Protein AF-A0A2N1UAX9-F1 (afdb_monomer)

Structure (mmCIF, N/CA/C/O backbone):
data_AF-A0A2N1UAX9-F1
#
_entry.id   AF-A0A2N1UAX9-F1
#
loop_
_atom_site.group_PDB
_atom_site.id
_atom_site.type_symbol
_atom_site.label_atom_id
_atom_site.label_alt_id
_atom_site.label_comp_id
_atom_site.label_asym_id
_atom_site.label_entity_id
_atom_site.label_seq_id
_atom_site.pdbx_PDB_ins_code
_atom_site.Cartn_x
_atom_site.Cartn_y
_atom_site.Cartn_z
_atom_site.occupancy
_atom_site.B_iso_or_equiv
_atom_site.auth_seq_id
_atom_site.auth_comp_id
_atom_site.auth_asym_id
_atom_site.auth_atom_id
_atom_site.pdbx_PDB_model_num
ATOM 1 N N . MET A 1 1 ? 0.690 0.247 8.886 1.00 31.17 1 MET A N 1
ATOM 2 C CA . MET A 1 1 ? 1.957 0.772 9.447 1.00 31.17 1 MET A CA 1
ATOM 3 C C . MET A 1 1 ? 3.207 0.353 8.658 1.00 31.17 1 MET A C 1
ATOM 5 O O . MET A 1 1 ? 4.201 1.052 8.751 1.00 31.17 1 MET A O 1
ATOM 9 N N . ALA A 1 2 ? 3.167 -0.689 7.810 1.00 29.36 2 ALA A N 1
ATOM 10 C CA . ALA A 1 2 ? 4.317 -1.107 6.986 1.00 29.36 2 ALA A CA 1
ATOM 11 C C . ALA A 1 2 ? 4.640 -0.201 5.768 1.00 29.36 2 ALA A C 1
ATOM 13 O O . ALA A 1 2 ? 5.708 -0.319 5.180 1.00 29.36 2 ALA A O 1
ATOM 14 N N . ILE A 1 3 ? 3.747 0.721 5.386 1.00 35.66 3 ILE A N 1
ATOM 15 C CA . ILE A 1 3 ? 3.874 1.510 4.142 1.00 35.66 3 ILE A CA 1
ATOM 16 C C . ILE A 1 3 ? 4.778 2.754 4.314 1.00 35.66 3 ILE A C 1
ATOM 18 O O . ILE A 1 3 ? 5.316 3.262 3.337 1.00 35.66 3 ILE A O 1
ATOM 22 N N . CYS A 1 4 ? 5.032 3.215 5.546 1.00 29.64 4 CYS A N 1
ATOM 23 C CA . CYS A 1 4 ? 5.753 4.477 5.788 1.00 29.64 4 CYS A CA 1
ATOM 24 C C . CYS A 1 4 ? 7.263 4.335 6.063 1.00 29.64 4 CYS A C 1
ATOM 26 O O . CYS A 1 4 ? 7.946 5.347 6.175 1.00 29.64 4 CYS A O 1
ATOM 28 N N . ILE A 1 5 ? 7.806 3.117 6.163 1.00 41.41 5 ILE A N 1
ATOM 29 C CA . ILE A 1 5 ? 9.242 2.895 6.458 1.00 41.41 5 ILE A CA 1
ATOM 30 C C . ILE A 1 5 ? 10.099 2.951 5.178 1.00 41.41 5 ILE A C 1
ATOM 32 O O . ILE A 1 5 ? 11.310 3.168 5.211 1.00 41.41 5 ILE A O 1
ATOM 36 N N . VAL A 1 6 ? 9.463 2.814 4.018 1.00 45.41 6 VAL A N 1
ATOM 37 C CA . VAL A 1 6 ? 10.143 2.580 2.743 1.00 45.41 6 VAL A CA 1
ATOM 38 C C . VAL A 1 6 ? 10.765 3.834 2.095 1.00 45.41 6 VAL A C 1
ATOM 40 O O . VAL A 1 6 ? 11.830 3.693 1.495 1.00 45.41 6 VAL A O 1
ATOM 43 N N . PRO A 1 7 ? 10.230 5.067 2.236 1.00 41.19 7 PRO A N 1
ATOM 44 C CA . PRO A 1 7 ? 10.877 6.250 1.657 1.00 41.19 7 PRO A CA 1
ATOM 45 C C . PRO A 1 7 ? 12.214 6.597 2.330 1.00 41.19 7 PRO A C 1
ATOM 47 O O . PRO A 1 7 ? 13.155 6.982 1.644 1.00 41.19 7 PRO A O 1
ATOM 50 N N . ILE A 1 8 ? 12.322 6.402 3.652 1.00 43.62 8 ILE A N 1
ATOM 51 C CA . ILE A 1 8 ? 13.563 6.624 4.420 1.00 43.62 8 ILE A CA 1
ATOM 52 C C . ILE A 1 8 ? 14.598 5.548 4.075 1.00 43.62 8 ILE A C 1
ATOM 54 O O . ILE A 1 8 ? 15.783 5.845 3.923 1.00 43.62 8 ILE A O 1
ATOM 58 N N . ALA A 1 9 ? 14.144 4.309 3.863 1.00 43.16 9 ALA A N 1
ATOM 59 C CA . ALA A 1 9 ? 14.979 3.271 3.284 1.00 43.16 9 ALA A CA 1
ATOM 60 C C . ALA A 1 9 ? 15.448 3.688 1.877 1.00 43.16 9 ALA A C 1
ATOM 62 O O . ALA A 1 9 ? 16.630 3.614 1.600 1.00 43.16 9 ALA A O 1
ATOM 63 N N . GLY A 1 10 ? 14.595 4.241 1.013 1.00 45.66 10 GLY A N 1
ATOM 64 C CA . GLY A 1 10 ? 14.985 4.704 -0.327 1.00 45.66 10 GLY A CA 1
ATOM 65 C C . GLY A 1 10 ? 16.179 5.672 -0.353 1.00 45.66 10 GLY A C 1
ATOM 66 O O . GLY A 1 10 ? 17.092 5.475 -1.150 1.00 45.66 10 GLY A O 1
ATOM 67 N N . THR A 1 11 ? 16.227 6.669 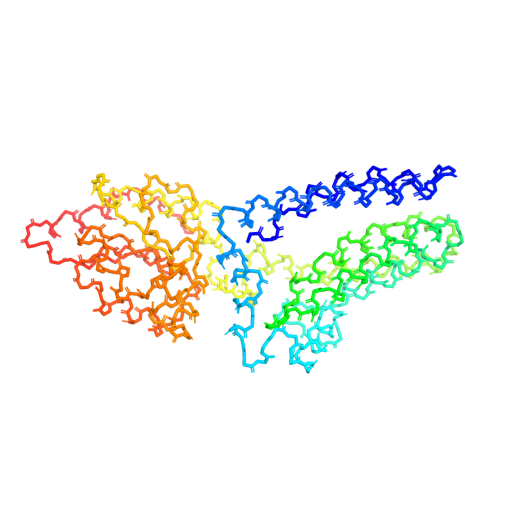0.539 1.00 48.62 11 THR A N 1
ATOM 68 C CA . THR A 1 11 ? 17.338 7.642 0.624 1.00 48.62 11 THR A CA 1
ATOM 69 C C . THR A 1 11 ? 18.577 7.098 1.337 1.00 48.62 11 THR A C 1
ATOM 71 O O . THR A 1 11 ? 19.693 7.376 0.901 1.00 48.62 11 THR A O 1
ATOM 74 N N . ILE A 1 12 ? 18.415 6.291 2.392 1.00 49.00 12 ILE A N 1
ATOM 75 C CA . ILE A 1 12 ? 19.543 5.650 3.098 1.00 49.00 12 ILE A CA 1
ATOM 76 C C . ILE A 1 12 ? 20.172 4.538 2.235 1.00 49.00 12 ILE A C 1
ATOM 78 O O . ILE A 1 12 ? 21.391 4.373 2.219 1.00 49.00 12 ILE A O 1
ATOM 82 N N . LEU A 1 13 ? 19.361 3.821 1.455 1.00 48.78 13 LEU A N 1
ATOM 83 C CA . LEU A 1 13 ? 19.787 2.766 0.531 1.00 48.78 13 LEU A CA 1
ATOM 84 C C . LEU A 1 13 ? 20.323 3.327 -0.797 1.00 48.78 13 LEU A C 1
ATOM 86 O O . LEU A 1 13 ? 21.004 2.603 -1.522 1.00 48.78 13 LEU A O 1
ATOM 90 N N . TRP A 1 14 ? 20.094 4.609 -1.105 1.00 50.38 14 TRP A N 1
ATOM 91 C CA . TRP A 1 14 ? 20.665 5.256 -2.291 1.00 50.38 14 TRP A CA 1
ATOM 92 C C . TRP A 1 14 ? 22.193 5.374 -2.208 1.00 50.38 14 TRP A C 1
ATOM 94 O O . TRP A 1 14 ? 22.878 5.189 -3.210 1.00 50.38 14 TRP A O 1
ATOM 104 N N . SER A 1 15 ? 22.754 5.613 -1.017 1.00 50.75 15 SER A N 1
ATOM 105 C CA . SER A 1 15 ? 24.205 5.784 -0.827 1.00 50.75 15 SER A CA 1
ATOM 106 C C . SER A 1 15 ? 25.021 4.518 -1.176 1.00 50.75 15 SER A C 1
ATOM 108 O O . SER A 1 15 ? 25.941 4.621 -1.994 1.00 50.75 15 SER A O 1
ATOM 110 N N . PRO A 1 16 ? 24.656 3.304 -0.706 1.00 49.12 16 PRO A N 1
ATOM 111 C CA . PRO A 1 16 ? 25.279 2.063 -1.173 1.00 49.12 16 PRO A CA 1
ATOM 112 C C . PRO A 1 16 ? 25.090 1.815 -2.674 1.00 49.12 16 PRO A C 1
ATOM 114 O O . PRO A 1 16 ? 26.021 1.355 -3.328 1.00 49.12 16 PRO A O 1
ATOM 117 N N . ILE A 1 17 ? 23.918 2.148 -3.236 1.00 52.16 17 ILE A N 1
ATOM 118 C CA . ILE A 1 17 ? 23.591 1.936 -4.659 1.00 52.16 17 ILE A CA 1
ATOM 119 C C . ILE A 1 17 ? 24.427 2.847 -5.574 1.00 52.16 17 ILE A C 1
ATOM 121 O O . ILE A 1 17 ? 24.925 2.391 -6.603 1.00 52.16 17 ILE A O 1
ATOM 125 N N . VAL A 1 18 ? 24.667 4.100 -5.179 1.00 51.56 18 VAL A N 1
ATOM 126 C CA . VAL A 1 18 ? 25.565 5.031 -5.889 1.00 51.56 18 VAL A CA 1
ATOM 127 C C . VAL A 1 18 ? 27.029 4.566 -5.812 1.00 51.56 18 VAL A C 1
ATOM 129 O O . VAL A 1 18 ? 27.787 4.713 -6.777 1.00 51.56 18 VAL A O 1
ATOM 132 N N . ASN A 1 19 ? 27.419 3.909 -4.713 1.00 48.09 19 ASN A N 1
ATOM 133 C CA . ASN A 1 19 ? 28.768 3.373 -4.515 1.00 48.09 19 ASN A CA 1
ATOM 134 C C . ASN A 1 19 ? 29.038 2.024 -5.212 1.00 48.09 19 ASN A C 1
ATOM 136 O O . ASN A 1 19 ? 30.176 1.567 -5.226 1.00 48.09 19 ASN A O 1
ATOM 140 N N . ILE A 1 20 ? 28.049 1.406 -5.874 1.00 51.84 20 ILE A N 1
ATOM 141 C CA . ILE A 1 20 ? 28.264 0.217 -6.732 1.00 51.84 20 ILE A CA 1
ATOM 142 C C . ILE A 1 20 ? 29.183 0.547 -7.933 1.00 51.84 20 ILE A C 1
ATOM 144 O O . ILE A 1 20 ? 29.728 -0.358 -8.571 1.00 51.84 20 ILE A O 1
ATOM 148 N N . SER A 1 21 ? 29.384 1.838 -8.231 1.00 52.16 21 SER A N 1
ATOM 149 C CA . SER A 1 21 ? 30.338 2.342 -9.231 1.00 52.16 21 SER A CA 1
ATOM 150 C C . SER A 1 21 ? 31.802 2.351 -8.779 1.00 52.16 21 SER A C 1
ATOM 152 O O . SER A 1 21 ? 32.687 2.416 -9.631 1.00 52.16 21 SER A O 1
ATOM 154 N N . THR A 1 22 ? 32.085 2.211 -7.480 1.00 55.19 22 THR A N 1
ATOM 155 C CA . THR A 1 22 ? 33.451 2.113 -6.952 1.00 55.19 22 THR A CA 1
ATOM 156 C C . THR A 1 22 ? 33.801 0.648 -6.647 1.00 55.19 22 THR A C 1
ATOM 158 O O . THR A 1 22 ? 32.934 -0.188 -6.408 1.00 55.19 22 THR A O 1
ATOM 161 N N . GLN A 1 23 ? 35.087 0.303 -6.740 1.00 56.31 23 GLN A N 1
ATOM 162 C CA . GLN A 1 23 ? 35.691 -1.039 -6.879 1.00 56.31 23 GLN A CA 1
ATOM 163 C C . GLN A 1 23 ? 35.278 -2.185 -5.917 1.00 56.31 23 GLN A C 1
ATOM 165 O O . GLN A 1 23 ? 35.842 -3.270 -6.021 1.00 56.31 23 GLN A O 1
ATOM 170 N N . ASN A 1 24 ? 34.301 -2.040 -5.017 1.00 69.75 24 ASN A N 1
ATOM 171 C CA . ASN A 1 24 ? 33.932 -3.081 -4.051 1.00 69.75 24 ASN A CA 1
ATOM 172 C C . ASN A 1 24 ? 32.417 -3.325 -3.948 1.00 69.75 24 ASN A C 1
ATOM 174 O O . ASN A 1 24 ? 31.803 -3.112 -2.903 1.00 69.75 24 ASN A O 1
ATOM 178 N N . ARG A 1 25 ? 31.817 -3.903 -5.000 1.00 67.25 25 ARG A N 1
ATOM 179 C CA . ARG A 1 25 ? 30.406 -4.359 -5.003 1.00 67.25 25 ARG A CA 1
ATOM 180 C C . ARG A 1 25 ? 30.046 -5.228 -3.793 1.00 67.25 25 ARG A C 1
ATOM 182 O O . ARG A 1 25 ? 28.973 -5.074 -3.226 1.00 67.25 25 ARG A O 1
ATOM 189 N N . LYS A 1 26 ? 30.958 -6.113 -3.369 1.00 70.81 26 LYS A N 1
ATOM 190 C CA . LYS A 1 26 ? 30.767 -6.964 -2.180 1.00 70.81 26 LYS A CA 1
ATOM 191 C C . LYS A 1 26 ? 30.570 -6.136 -0.910 1.00 70.81 26 LYS A C 1
ATOM 193 O O . LYS A 1 26 ? 29.708 -6.464 -0.105 1.00 70.81 26 LYS A O 1
ATOM 198 N N . ARG A 1 27 ? 31.339 -5.054 -0.761 1.00 76.12 27 ARG A N 1
ATOM 199 C CA . ARG A 1 27 ? 31.240 -4.135 0.373 1.00 76.12 27 ARG A CA 1
ATOM 200 C C . ARG A 1 27 ? 29.931 -3.354 0.333 1.00 76.12 27 ARG A C 1
ATOM 202 O O . ARG A 1 27 ? 29.250 -3.329 1.342 1.00 76.12 27 ARG A O 1
ATOM 209 N N . ALA A 1 28 ? 29.540 -2.813 -0.822 1.00 66.81 28 ALA A N 1
ATOM 210 C CA . ALA A 1 28 ? 28.272 -2.092 -0.963 1.00 66.81 28 ALA A CA 1
ATOM 211 C C . ALA A 1 28 ? 27.051 -2.988 -0.673 1.00 66.81 28 ALA A C 1
ATOM 213 O O . ALA A 1 28 ? 26.141 -2.578 0.043 1.00 66.81 28 ALA A O 1
ATOM 214 N N . CYS A 1 29 ? 27.048 -4.236 -1.160 1.00 69.06 29 CYS A N 1
ATOM 215 C CA . CYS A 1 29 ? 26.004 -5.207 -0.820 1.00 69.06 29 CYS A CA 1
ATOM 216 C C . CYS A 1 29 ? 26.000 -5.542 0.676 1.00 69.06 29 CYS A C 1
ATOM 218 O O . CYS A 1 29 ? 24.934 -5.628 1.277 1.00 69.06 29 CYS A O 1
ATOM 220 N N . LEU A 1 30 ? 27.174 -5.726 1.285 1.00 75.44 30 LEU A N 1
ATOM 221 C CA . LEU A 1 30 ? 27.283 -6.004 2.714 1.00 75.44 30 LEU A CA 1
ATOM 222 C C . LEU A 1 30 ? 26.797 -4.815 3.555 1.00 75.44 30 LEU A C 1
ATOM 224 O O . LEU A 1 30 ? 26.014 -5.010 4.474 1.00 75.44 30 LEU A O 1
ATOM 228 N N . GLU A 1 31 ? 27.200 -3.592 3.213 1.00 75.25 31 GLU A N 1
ATOM 229 C CA . GLU A 1 31 ? 26.743 -2.358 3.859 1.00 75.25 31 GLU A CA 1
ATOM 230 C C . GLU A 1 31 ? 25.226 -2.197 3.724 1.00 75.25 31 GLU A C 1
ATOM 232 O O . GLU A 1 31 ? 24.555 -1.927 4.717 1.00 75.25 31 GLU A O 1
ATOM 237 N N . PHE A 1 32 ? 24.664 -2.450 2.537 1.00 72.81 32 PHE A N 1
ATOM 238 C CA . PHE A 1 32 ? 23.216 -2.474 2.333 1.00 72.81 32 PHE A CA 1
ATOM 239 C C . PHE A 1 32 ? 22.538 -3.500 3.245 1.00 72.81 32 PHE A C 1
ATOM 241 O O . PHE A 1 32 ? 21.592 -3.153 3.944 1.00 72.81 32 PHE A O 1
ATOM 248 N N . LEU A 1 33 ? 23.018 -4.747 3.269 1.00 78.06 33 LEU A N 1
ATOM 249 C CA . LEU A 1 33 ? 22.430 -5.810 4.088 1.00 78.06 33 LEU A CA 1
ATOM 250 C C . LEU A 1 33 ? 22.534 -5.503 5.584 1.00 78.06 33 LEU A C 1
ATOM 252 O O . LEU A 1 33 ? 21.589 -5.776 6.317 1.00 78.06 33 LEU A O 1
ATOM 256 N N . ILE A 1 34 ? 23.642 -4.907 6.029 1.00 80.06 34 ILE A N 1
ATOM 257 C CA . ILE A 1 34 ? 23.829 -4.484 7.419 1.00 80.06 34 ILE A CA 1
ATOM 258 C C . ILE A 1 34 ? 22.860 -3.356 7.756 1.00 80.06 34 ILE A C 1
ATOM 260 O O . ILE A 1 34 ? 22.129 -3.471 8.730 1.00 80.06 34 ILE A O 1
ATOM 264 N N . VAL A 1 35 ? 22.813 -2.285 6.962 1.00 78.62 35 VAL A N 1
ATOM 265 C CA . VAL A 1 35 ? 21.963 -1.121 7.254 1.00 78.62 35 VAL A CA 1
ATOM 266 C C . VAL A 1 35 ? 20.486 -1.488 7.163 1.00 78.62 35 VAL A C 1
ATOM 268 O O . VAL A 1 35 ? 19.718 -1.182 8.072 1.00 78.62 35 VAL A O 1
ATOM 271 N N . PHE A 1 36 ? 20.084 -2.184 6.100 1.00 77.94 36 PHE A N 1
ATOM 272 C CA . PHE A 1 36 ? 18.713 -2.649 5.921 1.00 77.94 36 PHE A CA 1
ATOM 273 C C . PHE A 1 36 ? 18.323 -3.669 6.991 1.00 77.94 36 PHE A C 1
ATOM 275 O O . PHE A 1 36 ? 17.263 -3.544 7.600 1.00 77.94 36 PHE A O 1
ATOM 282 N N . GLY A 1 37 ? 19.188 -4.653 7.249 1.00 79.19 37 GLY A N 1
ATOM 283 C CA . GLY A 1 37 ? 18.974 -5.674 8.269 1.00 79.19 37 GLY A CA 1
ATOM 284 C C . GLY A 1 37 ? 18.874 -5.073 9.666 1.00 79.19 37 GLY A C 1
ATOM 285 O O . GLY A 1 37 ? 17.965 -5.427 10.406 1.00 79.19 37 GLY A O 1
ATOM 286 N N . PHE A 1 38 ? 19.731 -4.110 10.003 1.00 82.88 38 PHE A N 1
ATOM 287 C CA . PHE A 1 38 ? 19.701 -3.396 11.278 1.00 82.88 38 PHE A CA 1
ATOM 288 C C . PHE A 1 38 ? 18.461 -2.510 11.414 1.00 82.88 38 PHE A C 1
ATOM 290 O O . PHE A 1 38 ? 17.809 -2.536 12.454 1.00 82.88 38 PHE A O 1
ATOM 297 N N . ALA A 1 39 ? 18.073 -1.783 10.361 1.00 79.88 39 ALA A N 1
ATOM 298 C CA . ALA A 1 39 ? 16.840 -0.997 10.354 1.00 79.88 39 ALA A CA 1
ATOM 299 C C . ALA A 1 39 ? 15.603 -1.891 10.535 1.00 79.88 39 ALA A C 1
ATOM 301 O O . ALA A 1 39 ? 14.737 -1.595 11.359 1.00 79.88 39 ALA A O 1
ATOM 302 N N . CYS A 1 40 ? 15.547 -3.019 9.822 1.00 81.31 40 CYS A N 1
ATOM 303 C CA . CYS A 1 40 ? 14.501 -4.019 9.999 1.00 81.31 40 CYS A CA 1
ATOM 304 C C . CYS A 1 40 ? 14.523 -4.582 11.422 1.00 81.31 40 CYS A C 1
ATOM 306 O O . CYS A 1 40 ? 13.485 -4.624 12.070 1.00 81.31 40 CYS A O 1
ATOM 308 N N . PHE A 1 41 ? 15.689 -4.966 11.937 1.00 85.12 41 PHE A N 1
ATOM 309 C CA . PHE A 1 41 ? 15.828 -5.521 13.278 1.00 85.12 41 PHE A CA 1
ATOM 310 C C . PHE A 1 41 ? 15.376 -4.539 14.359 1.00 85.12 41 PHE A C 1
ATOM 312 O O . PHE A 1 41 ? 14.628 -4.936 15.243 1.00 85.12 41 PHE A O 1
ATOM 319 N N . ILE A 1 42 ? 15.760 -3.261 14.277 1.00 86.19 42 ILE A N 1
ATOM 320 C CA . ILE A 1 42 ? 15.302 -2.249 15.233 1.00 86.19 42 ILE A CA 1
ATOM 321 C C . ILE A 1 42 ? 13.787 -2.133 15.176 1.00 86.19 42 ILE A C 1
ATOM 323 O O . ILE A 1 42 ? 13.140 -2.220 16.208 1.00 86.19 42 ILE A O 1
ATOM 327 N N . ILE A 1 43 ? 13.208 -1.946 13.992 1.00 82.94 43 ILE A N 1
ATOM 328 C CA . ILE A 1 43 ? 11.775 -1.667 13.874 1.00 82.94 43 ILE A CA 1
ATOM 329 C C . ILE A 1 43 ? 10.962 -2.912 14.240 1.00 82.94 43 ILE A C 1
ATOM 331 O O . ILE A 1 43 ? 10.113 -2.860 15.129 1.00 82.94 43 ILE A O 1
ATOM 335 N N . PHE A 1 44 ? 11.212 -4.038 13.571 1.00 88.81 44 PHE A N 1
ATOM 336 C CA . PHE A 1 44 ? 10.473 -5.273 13.812 1.00 88.81 44 PHE A CA 1
ATOM 337 C C . PHE A 1 44 ? 10.760 -5.828 15.205 1.00 88.81 44 PHE A C 1
ATOM 339 O O . PHE A 1 44 ? 9.828 -6.220 15.897 1.00 88.81 44 PHE A O 1
ATOM 346 N N . GLY A 1 45 ? 12.018 -5.800 15.649 1.00 90.00 45 GLY A N 1
ATOM 347 C CA . GLY A 1 45 ? 12.401 -6.222 16.991 1.00 90.00 45 GLY A CA 1
ATOM 348 C C . GLY A 1 45 ? 11.769 -5.348 18.067 1.00 90.00 45 GLY A C 1
ATOM 349 O O . GLY A 1 45 ? 11.239 -5.890 19.030 1.00 90.00 45 GLY A O 1
ATOM 350 N N . PHE A 1 46 ? 11.744 -4.023 17.907 1.00 91.62 46 PHE A N 1
ATOM 351 C CA . PHE A 1 46 ? 11.089 -3.127 18.863 1.00 91.62 46 PHE A CA 1
ATOM 352 C C . PHE A 1 46 ? 9.601 -3.455 19.012 1.00 91.62 46 PHE A C 1
ATOM 354 O O . PHE A 1 46 ? 9.148 -3.734 20.120 1.00 91.62 46 PHE A O 1
ATOM 361 N N . PHE A 1 47 ? 8.848 -3.503 17.907 1.00 90.31 47 PHE A N 1
ATOM 362 C CA . PHE A 1 47 ? 7.412 -3.788 17.981 1.00 90.31 47 PHE A CA 1
ATOM 363 C C . PHE A 1 47 ? 7.110 -5.220 18.441 1.00 90.31 47 PHE A C 1
ATOM 365 O O . PHE A 1 47 ? 6.164 -5.414 19.200 1.00 90.31 47 PHE A O 1
ATOM 372 N N . TYR A 1 48 ? 7.920 -6.204 18.039 1.00 94.12 48 TYR A N 1
ATOM 373 C CA . TYR A 1 48 ? 7.786 -7.580 18.517 1.00 94.12 48 TYR A CA 1
ATOM 374 C C . TYR A 1 48 ? 8.019 -7.678 20.026 1.00 94.12 48 TYR A C 1
ATOM 376 O O . TYR A 1 48 ? 7.254 -8.342 20.709 1.00 94.12 48 TYR A O 1
ATOM 384 N N . ASN A 1 49 ? 9.031 -6.996 20.571 1.00 94.94 49 ASN A N 1
ATOM 385 C CA . ASN A 1 49 ? 9.301 -7.031 22.012 1.00 94.94 49 ASN A CA 1
ATOM 386 C C . ASN A 1 49 ? 8.256 -6.266 22.842 1.00 94.94 49 ASN A C 1
ATOM 388 O O . ASN A 1 49 ? 8.084 -6.580 24.016 1.00 94.94 49 ASN A O 1
ATOM 392 N N . MET A 1 50 ? 7.562 -5.278 22.264 1.00 93.25 50 MET A N 1
ATOM 393 C CA . MET A 1 50 ? 6.481 -4.570 22.962 1.00 93.25 50 MET A CA 1
ATOM 394 C C . MET A 1 50 ? 5.220 -5.423 23.117 1.00 93.25 50 MET A C 1
ATOM 396 O O . MET A 1 50 ? 4.609 -5.416 24.182 1.00 93.25 50 MET A O 1
ATOM 400 N N . ASP A 1 51 ? 4.806 -6.113 22.053 1.00 93.25 51 ASP A N 1
ATOM 401 C CA . ASP A 1 51 ? 3.614 -6.964 22.045 1.00 93.25 51 ASP A CA 1
ATOM 402 C C . ASP A 1 51 ? 3.747 -8.017 20.925 1.00 93.25 51 ASP A C 1
ATOM 404 O O . ASP A 1 51 ? 3.333 -7.766 19.784 1.00 93.25 51 ASP A O 1
ATOM 408 N N . PRO A 1 52 ? 4.361 -9.185 21.214 1.00 94.06 52 PRO A N 1
ATOM 409 C CA . PRO A 1 52 ? 4.630 -10.213 20.208 1.00 94.06 52 PRO A CA 1
ATOM 410 C C . PRO A 1 52 ? 3.353 -10.694 19.521 1.00 94.06 52 PRO A C 1
ATOM 412 O O . PRO A 1 52 ? 3.319 -10.895 18.308 1.00 94.06 52 PRO A O 1
ATOM 415 N N . ASP A 1 53 ? 2.285 -10.824 20.301 1.00 92.38 53 ASP A N 1
ATOM 416 C CA . ASP A 1 53 ? 0.990 -11.317 19.863 1.00 92.38 53 ASP A CA 1
ATOM 417 C C . ASP A 1 53 ? 0.351 -10.373 18.847 1.00 92.38 53 ASP A C 1
ATOM 419 O O . ASP A 1 53 ? -0.020 -10.791 17.746 1.00 92.38 53 ASP A O 1
ATOM 423 N N . ARG A 1 54 ? 0.260 -9.078 19.173 1.00 90.62 54 ARG A N 1
ATOM 424 C CA . ARG A 1 54 ? -0.274 -8.083 18.234 1.00 90.62 54 ARG A CA 1
ATOM 425 C C . ARG A 1 54 ? 0.636 -7.884 17.041 1.00 90.62 54 ARG A C 1
ATOM 427 O O . ARG A 1 54 ? 0.134 -7.627 15.944 1.00 90.62 54 ARG A O 1
ATOM 434 N N . PHE A 1 55 ? 1.947 -7.992 17.228 1.00 91.88 55 PHE A N 1
ATOM 435 C CA . PHE A 1 55 ? 2.900 -7.904 16.135 1.00 91.88 55 PHE A CA 1
ATOM 436 C C . PHE A 1 55 ? 2.698 -9.041 15.128 1.00 91.88 55 PHE A C 1
ATOM 438 O O . PHE A 1 55 ? 2.554 -8.774 13.932 1.00 91.88 55 PHE A O 1
ATOM 445 N N . LEU A 1 56 ? 2.651 -10.292 15.592 1.00 92.56 56 LEU A N 1
ATOM 446 C CA . LEU A 1 56 ? 2.443 -11.459 14.734 1.00 92.56 56 LEU A CA 1
ATOM 447 C C . LEU A 1 56 ? 1.068 -11.410 14.072 1.00 92.56 56 LEU A C 1
ATOM 449 O O . LEU A 1 56 ? 0.964 -11.595 12.856 1.00 92.56 56 LEU A O 1
ATOM 453 N N . PHE A 1 57 ? 0.032 -11.051 14.834 1.00 92.12 57 PHE A N 1
ATOM 454 C CA . PHE A 1 57 ? -1.308 -10.887 14.293 1.00 92.12 57 PHE A CA 1
ATOM 455 C C . PHE A 1 57 ? -1.345 -9.835 13.180 1.00 92.12 57 PHE A C 1
ATOM 457 O O . PHE A 1 57 ? -1.810 -10.104 12.077 1.00 92.12 57 PHE A O 1
ATOM 464 N N . SER A 1 58 ? -0.805 -8.642 13.434 1.00 88.31 58 SER A N 1
ATOM 465 C CA . SER A 1 58 ? -0.882 -7.515 12.496 1.00 88.31 58 SER A CA 1
ATOM 466 C C . SER A 1 58 ? -0.082 -7.734 11.210 1.00 88.31 58 SER A C 1
ATOM 468 O O . SER A 1 58 ? -0.440 -7.163 10.181 1.00 88.31 58 SER A O 1
ATOM 470 N N . ASN A 1 59 ? 0.996 -8.525 11.256 1.00 87.00 59 ASN A N 1
ATOM 471 C CA . ASN A 1 59 ? 1.855 -8.773 10.094 1.00 87.00 59 ASN A CA 1
ATOM 472 C C . ASN A 1 59 ? 1.498 -10.060 9.334 1.00 87.00 59 ASN A C 1
ATOM 474 O O . ASN A 1 59 ? 1.717 -10.114 8.125 1.00 87.00 59 ASN A O 1
ATOM 478 N N . PHE A 1 60 ? 0.935 -11.075 9.999 1.00 88.94 60 PHE A N 1
ATOM 479 C CA . PHE A 1 60 ? 0.667 -12.382 9.390 1.00 88.94 60 PHE A CA 1
ATOM 480 C C . PHE A 1 60 ? -0.806 -12.791 9.484 1.00 88.94 60 PHE A C 1
ATOM 482 O O . PHE A 1 60 ? -1.472 -12.928 8.455 1.00 88.94 60 PHE A O 1
ATOM 489 N N . GLU A 1 61 ? -1.335 -12.973 10.695 1.00 90.31 61 GLU A N 1
ATOM 490 C CA . GLU A 1 61 ? -2.661 -13.586 10.893 1.00 90.31 61 GLU A CA 1
ATOM 491 C C . GLU A 1 61 ? -3.790 -12.718 10.328 1.00 90.31 61 GLU A C 1
ATOM 493 O O . GLU A 1 61 ? -4.704 -13.231 9.686 1.00 90.31 61 GLU A O 1
ATOM 498 N N . TYR A 1 62 ? -3.690 -11.394 10.468 1.00 89.06 62 TYR A N 1
ATOM 499 C CA . TYR A 1 62 ? -4.636 -10.443 9.893 1.00 89.06 62 TYR A CA 1
ATOM 500 C C . TYR A 1 62 ? -4.808 -10.664 8.386 1.00 89.06 62 TYR A C 1
ATOM 502 O O . TYR A 1 62 ? -5.931 -10.708 7.883 1.00 89.06 62 TYR A O 1
ATOM 510 N N . HIS A 1 63 ? -3.699 -10.835 7.660 1.00 86.62 63 HIS A N 1
ATOM 511 C CA . HIS A 1 63 ? -3.734 -11.085 6.222 1.00 86.62 63 HIS A CA 1
ATOM 512 C C . HIS A 1 63 ? -4.333 -12.456 5.909 1.00 86.62 63 HIS A C 1
ATOM 514 O O . HIS A 1 63 ? -5.175 -12.552 5.021 1.00 86.62 63 HIS A O 1
ATOM 520 N N . ALA A 1 64 ? -3.990 -13.486 6.686 1.00 89.81 64 ALA A N 1
ATOM 521 C CA . ALA A 1 64 ? -4.576 -14.814 6.528 1.00 89.81 64 ALA A CA 1
ATOM 522 C C . ALA A 1 64 ? -6.102 -14.832 6.746 1.00 89.81 64 ALA A C 1
ATOM 524 O O . ALA A 1 64 ? -6.798 -15.589 6.079 1.00 89.81 64 ALA A O 1
ATOM 525 N N . LEU A 1 65 ? -6.621 -13.982 7.639 1.00 90.50 65 LEU A N 1
ATOM 526 C CA . LEU A 1 65 ? -8.051 -13.868 7.948 1.00 90.50 65 LEU A CA 1
ATOM 527 C C . LEU A 1 65 ? -8.810 -12.923 7.009 1.00 90.50 65 LEU A C 1
ATOM 529 O O . LEU A 1 65 ? -10.047 -12.933 6.974 1.00 90.50 65 LEU A O 1
ATOM 533 N N . ARG A 1 66 ? -8.100 -12.080 6.252 1.00 84.12 66 ARG A N 1
ATOM 534 C CA . ARG A 1 66 ? -8.713 -11.059 5.393 1.00 84.12 66 ARG A CA 1
ATOM 535 C C . ARG A 1 66 ? -9.489 -11.668 4.226 1.00 84.12 66 ARG A C 1
ATOM 537 O O . ARG A 1 66 ? -10.496 -11.091 3.825 1.00 84.12 66 ARG A O 1
ATOM 544 N N . GLY A 1 67 ? -9.070 -12.824 3.720 1.00 83.44 67 GLY A N 1
ATOM 545 C CA . GLY A 1 67 ? -9.772 -13.558 2.668 1.00 83.44 67 GLY A CA 1
ATOM 546 C C . GLY A 1 67 ? -9.783 -15.063 2.917 1.00 83.44 67 GLY A C 1
ATOM 547 O O . GLY A 1 67 ? -9.023 -15.571 3.731 1.00 83.44 67 GLY A O 1
ATOM 548 N N . ASP A 1 68 ? -10.608 -15.787 2.166 1.00 86.62 68 ASP A N 1
ATOM 549 C CA . ASP A 1 68 ? -10.843 -17.224 2.392 1.00 86.62 68 ASP A CA 1
ATOM 550 C C . ASP A 1 68 ? -9.712 -18.124 1.861 1.00 86.62 68 ASP A C 1
ATOM 552 O O . ASP A 1 68 ? -9.801 -19.346 1.866 1.00 86.62 68 ASP A O 1
ATOM 556 N N . SER A 1 69 ? -8.632 -17.522 1.360 1.00 89.88 69 SER A N 1
ATOM 557 C CA . SER A 1 69 ? -7.505 -18.221 0.734 1.00 89.88 69 SER A CA 1
ATOM 558 C C . SER A 1 69 ? -6.261 -18.308 1.624 1.00 89.88 69 SER A C 1
ATOM 560 O O . SER A 1 69 ? -5.197 -18.714 1.152 1.00 89.88 69 SER A O 1
ATOM 562 N N . GLY A 1 70 ? -6.368 -17.917 2.897 1.00 89.62 70 GLY A N 1
ATOM 563 C CA . GLY A 1 70 ? -5.242 -17.888 3.827 1.00 89.62 70 GLY A CA 1
ATOM 564 C C . GLY A 1 70 ? -4.167 -16.875 3.423 1.00 89.62 70 GLY A C 1
ATOM 565 O O . GLY A 1 70 ? -4.433 -15.918 2.702 1.00 89.62 70 GLY A O 1
ATOM 566 N N . LEU A 1 71 ? -2.929 -17.078 3.890 1.00 88.31 71 LEU A N 1
ATOM 567 C CA . LEU A 1 71 ? -1.858 -16.089 3.726 1.00 88.31 71 LEU A CA 1
ATOM 568 C C . LEU A 1 71 ? -1.336 -15.988 2.281 1.00 88.31 71 LEU A C 1
ATOM 570 O O . LEU A 1 71 ? -1.176 -14.880 1.785 1.00 88.31 71 LEU A O 1
ATOM 574 N N . ILE A 1 72 ? -1.090 -17.113 1.594 1.00 90.88 72 ILE A N 1
ATOM 575 C CA . ILE A 1 72 ? -0.408 -17.158 0.276 1.00 90.88 72 ILE A CA 1
ATOM 576 C C . ILE A 1 72 ? -1.319 -17.682 -0.856 1.00 90.88 72 ILE A C 1
ATOM 578 O O . ILE A 1 72 ? -0.892 -17.767 -2.005 1.00 90.88 72 ILE A O 1
ATOM 582 N N . GLY A 1 73 ? -2.581 -18.019 -0.587 1.00 91.38 73 GLY A N 1
ATOM 583 C CA . GLY A 1 73 ? -3.469 -18.596 -1.600 1.00 91.38 73 GLY A CA 1
ATOM 584 C C . GLY A 1 73 ? -3.932 -17.632 -2.705 1.00 91.38 73 GLY A C 1
ATOM 585 O O . GLY A 1 73 ? -3.353 -16.583 -2.960 1.00 91.38 73 GLY A O 1
ATOM 586 N N . ASN A 1 74 ? -5.007 -18.021 -3.394 1.00 93.19 74 ASN A N 1
ATOM 587 C CA . ASN A 1 74 ? -5.642 -17.262 -4.480 1.00 93.19 74 ASN A CA 1
ATOM 588 C C . ASN A 1 74 ? -4.715 -16.869 -5.651 1.00 93.19 74 ASN A C 1
ATOM 590 O O . ASN A 1 74 ? -4.642 -15.712 -6.066 1.00 93.19 74 ASN A O 1
ATOM 594 N N . TRP A 1 75 ? -4.025 -17.854 -6.232 1.00 94.19 75 TRP A N 1
ATOM 595 C CA . TRP A 1 75 ? -3.127 -17.639 -7.375 1.00 94.19 75 TRP A CA 1
ATOM 596 C C . TRP A 1 75 ? -3.794 -16.979 -8.581 1.00 94.19 75 TRP A C 1
ATOM 598 O O . TRP A 1 75 ? -3.153 -16.190 -9.270 1.00 94.19 75 TRP A O 1
ATOM 608 N N . ARG A 1 76 ? -5.084 -17.249 -8.809 1.00 94.38 76 ARG A N 1
ATOM 609 C CA . ARG A 1 76 ? -5.849 -16.597 -9.875 1.00 94.38 76 ARG A CA 1
ATOM 610 C C . ARG A 1 76 ? -5.900 -15.084 -9.665 1.00 94.38 76 ARG A C 1
ATOM 612 O O . ARG A 1 76 ? -5.492 -14.341 -10.547 1.00 94.38 76 ARG A O 1
ATOM 619 N N . GLN A 1 77 ? -6.299 -14.639 -8.475 1.00 93.31 77 GLN A N 1
ATOM 620 C CA . GLN A 1 77 ? -6.350 -13.217 -8.135 1.00 93.31 77 GLN A CA 1
ATOM 621 C C . GLN A 1 77 ? -4.967 -12.555 -8.179 1.00 93.31 77 GLN A C 1
ATOM 623 O O . GLN A 1 77 ? -4.852 -11.401 -8.590 1.00 93.31 77 GLN A O 1
ATOM 628 N N . LYS A 1 78 ? -3.905 -13.281 -7.812 1.00 94.38 78 LYS A N 1
ATOM 629 C CA . LYS A 1 78 ? -2.521 -12.796 -7.916 1.00 94.38 78 LYS A CA 1
ATOM 630 C C . LYS A 1 78 ? -2.098 -12.564 -9.359 1.00 94.38 78 LYS A C 1
ATOM 632 O O . LYS A 1 78 ? -1.590 -11.489 -9.667 1.00 94.38 78 LYS A O 1
ATOM 637 N N . LEU A 1 79 ? -2.340 -13.535 -10.241 1.00 93.88 79 LEU A N 1
ATOM 638 C CA . LEU A 1 79 ? -2.066 -13.395 -11.672 1.00 93.88 79 LEU A CA 1
ATOM 639 C C . LEU A 1 79 ? -2.876 -12.246 -12.276 1.00 93.88 79 LEU A C 1
ATOM 641 O O . LEU A 1 79 ? -2.304 -11.401 -12.958 1.00 93.88 79 LEU A O 1
ATOM 645 N N . ASP A 1 80 ? -4.166 -12.152 -11.946 1.00 92.50 80 ASP A N 1
ATOM 646 C CA . ASP A 1 80 ? -5.016 -11.043 -12.384 1.00 92.50 80 ASP A CA 1
ATOM 647 C C . ASP A 1 80 ? -4.459 -9.693 -11.909 1.00 92.50 80 ASP A C 1
ATOM 649 O O . ASP A 1 80 ? -4.396 -8.741 -12.684 1.00 92.50 80 ASP A O 1
ATOM 653 N N . THR A 1 81 ? -3.979 -9.614 -10.665 1.00 91.50 81 THR A N 1
ATOM 654 C CA . THR A 1 81 ? -3.370 -8.397 -10.110 1.00 91.50 81 THR A CA 1
ATOM 655 C C . THR A 1 81 ? -2.071 -8.030 -10.826 1.00 91.50 81 THR A C 1
ATOM 657 O O . THR A 1 81 ? -1.863 -6.858 -11.128 1.00 91.50 81 THR A O 1
ATOM 660 N N . VAL A 1 82 ? -1.211 -9.005 -11.146 1.00 91.06 82 VAL A N 1
ATOM 661 C CA . VAL A 1 82 ? 0.010 -8.776 -11.942 1.00 91.06 82 VAL A CA 1
ATOM 662 C C . VAL A 1 82 ? -0.349 -8.255 -13.328 1.00 91.06 82 VAL A C 1
ATOM 664 O O . VAL A 1 82 ? 0.220 -7.263 -13.778 1.00 91.06 82 VAL A O 1
ATOM 667 N N . PHE A 1 83 ? -1.316 -8.882 -13.998 1.00 90.56 83 PHE A N 1
ATOM 668 C CA . PHE A 1 83 ? -1.749 -8.460 -15.326 1.00 90.56 83 PHE A CA 1
ATOM 669 C C . PHE A 1 83 ? -2.378 -7.066 -15.319 1.00 90.56 83 PHE A C 1
ATOM 671 O O . PHE A 1 83 ? -2.118 -6.291 -16.237 1.00 90.56 83 PHE A O 1
ATOM 678 N N . ARG A 1 84 ? -3.131 -6.697 -14.279 1.00 88.56 84 ARG A N 1
ATOM 679 C CA . ARG A 1 84 ? -3.630 -5.324 -14.108 1.00 88.56 84 ARG A CA 1
ATOM 680 C C . ARG A 1 84 ? -2.506 -4.331 -13.814 1.00 88.56 84 ARG A C 1
ATOM 682 O O . ARG A 1 84 ? -2.450 -3.287 -14.455 1.00 88.56 84 ARG A O 1
ATOM 689 N N . ALA A 1 85 ? -1.566 -4.671 -12.929 1.00 87.06 85 ALA A N 1
ATOM 690 C CA . ALA A 1 85 ? -0.421 -3.815 -12.604 1.00 87.06 85 ALA A CA 1
ATOM 691 C C . ALA A 1 85 ? 0.469 -3.546 -13.831 1.00 87.06 85 ALA A C 1
ATOM 693 O O . ALA A 1 85 ? 0.957 -2.431 -14.018 1.00 87.06 85 ALA A O 1
ATOM 694 N N . LEU A 1 86 ? 0.643 -4.551 -14.694 1.00 84.75 86 LEU A N 1
ATOM 695 C CA . LEU A 1 86 ? 1.352 -4.424 -15.966 1.00 84.75 86 LEU A CA 1
ATOM 696 C C . LEU A 1 86 ? 0.505 -3.787 -17.073 1.00 84.75 86 LEU A C 1
ATOM 698 O O . LEU A 1 86 ? 1.055 -3.467 -18.115 1.00 84.75 86 LEU A O 1
ATOM 702 N N . GLY A 1 87 ? -0.802 -3.594 -16.880 1.00 82.44 87 GLY A N 1
ATOM 703 C CA . GLY A 1 87 ? -1.677 -3.001 -17.889 1.00 82.44 87 GLY A CA 1
ATOM 704 C C . GLY A 1 87 ? -2.109 -3.924 -19.022 1.00 82.44 87 GLY A C 1
ATOM 705 O O . GLY A 1 87 ? -2.505 -3.437 -20.077 1.00 82.44 87 GLY A O 1
ATOM 706 N N . ILE A 1 88 ? -1.998 -5.239 -18.833 1.00 84.50 88 ILE A N 1
ATOM 707 C CA . ILE A 1 88 ? -2.518 -6.264 -19.754 1.00 84.50 88 ILE A CA 1
ATOM 708 C C . ILE A 1 88 ? -4.039 -6.337 -19.653 1.00 84.50 88 ILE A C 1
ATOM 710 O O . ILE A 1 88 ? -4.735 -6.425 -20.662 1.00 84.50 88 ILE A O 1
ATOM 714 N N . TYR A 1 89 ? -4.549 -6.280 -18.427 1.00 81.56 89 TYR A N 1
ATOM 715 C CA . TYR A 1 89 ? -5.969 -6.099 -18.166 1.00 81.56 89 TYR A CA 1
ATOM 716 C C . TYR A 1 89 ? -6.236 -4.628 -17.880 1.00 81.56 89 TYR A C 1
ATOM 718 O O . TYR A 1 89 ? -5.374 -3.935 -17.335 1.00 81.56 89 TYR A O 1
ATOM 726 N N . GLY A 1 90 ? -7.435 -4.156 -18.229 1.00 68.62 90 GLY A N 1
ATOM 727 C CA . GLY A 1 90 ? -7.897 -2.860 -17.747 1.00 68.62 90 GLY A CA 1
ATOM 728 C C . GLY A 1 90 ? -7.807 -2.859 -16.225 1.00 68.62 90 GLY A C 1
ATOM 729 O O . GLY A 1 90 ? -8.381 -3.738 -15.576 1.00 68.62 90 GLY A O 1
ATOM 730 N N . SER A 1 91 ? -7.038 -1.930 -15.658 1.00 70.19 91 SER A N 1
ATOM 731 C CA . SER A 1 91 ? -7.096 -1.727 -14.219 1.00 70.19 91 SER A CA 1
ATOM 732 C C . SER A 1 91 ? -8.410 -1.028 -13.893 1.00 70.19 91 SER A C 1
ATOM 734 O O . SER A 1 91 ? -9.018 -0.371 -14.741 1.00 70.19 91 SER A O 1
ATOM 736 N N . GLU A 1 92 ? -8.854 -1.131 -12.644 1.00 62.38 92 GLU A N 1
ATOM 737 C CA . GLU A 1 92 ? -10.029 -0.378 -12.182 1.00 62.38 92 GLU A CA 1
ATOM 738 C C . GLU A 1 92 ? -9.835 1.139 -12.299 1.00 62.38 92 GLU A C 1
ATOM 740 O O . GLU A 1 92 ? -10.787 1.898 -12.131 1.00 62.38 92 GLU A O 1
ATOM 745 N N . ARG A 1 93 ? -8.599 1.590 -12.550 1.00 63.53 93 ARG A N 1
ATOM 746 C CA . ARG A 1 93 ? -8.210 2.984 -12.401 1.00 63.53 93 ARG A CA 1
ATOM 747 C C . ARG A 1 93 ? -7.640 3.615 -13.662 1.00 63.53 93 ARG A C 1
ATOM 749 O O . ARG A 1 93 ? -7.839 4.817 -13.767 1.00 63.53 93 ARG A O 1
ATOM 756 N N . ASP A 1 94 ? -7.013 2.885 -14.602 1.00 65.69 94 ASP A N 1
ATOM 757 C CA . ASP A 1 94 ? -6.165 3.461 -15.666 1.00 65.69 94 ASP A CA 1
ATOM 758 C C . ASP A 1 94 ? -5.919 2.591 -16.924 1.00 65.69 94 ASP A C 1
ATOM 760 O O . ASP A 1 94 ? -6.139 1.381 -16.958 1.00 65.69 94 ASP A O 1
ATOM 764 N N . MET A 1 95 ? -5.372 3.236 -17.967 1.00 62.00 95 MET A N 1
ATOM 765 C CA . MET A 1 95 ? -4.759 2.579 -19.127 1.00 62.00 95 MET A CA 1
ATOM 766 C C . MET A 1 95 ? -3.339 2.147 -18.741 1.0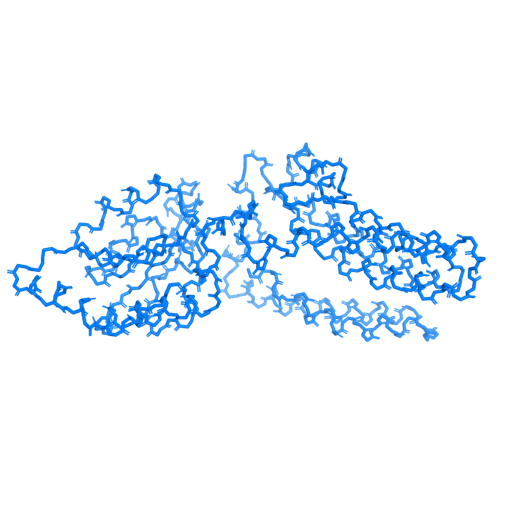0 62.00 95 MET A C 1
ATOM 768 O O . MET A 1 95 ? -2.423 2.966 -18.737 1.00 62.00 95 MET A O 1
ATOM 772 N N . GLY A 1 96 ? -3.111 0.875 -18.417 1.00 77.88 96 GLY A N 1
ATOM 773 C CA . GLY A 1 96 ? -1.801 0.418 -17.926 1.00 77.88 96 GLY A CA 1
ATOM 774 C C . GLY A 1 96 ? -0.652 0.412 -18.958 1.00 77.88 96 GLY A C 1
ATOM 775 O O . GLY A 1 96 ? 0.394 -0.188 -18.726 1.00 77.88 96 GLY A O 1
ATOM 776 N N . ILE A 1 97 ? -0.795 1.125 -20.081 1.00 86.06 97 ILE A N 1
ATOM 777 C CA . ILE A 1 97 ? 0.272 1.361 -21.065 1.00 86.06 97 ILE A CA 1
ATOM 778 C C . ILE A 1 97 ? 1.495 2.050 -20.438 1.00 86.06 97 ILE A C 1
ATOM 780 O O . ILE A 1 97 ? 2.628 1.773 -20.825 1.00 86.06 97 ILE A O 1
ATOM 784 N N . GLN A 1 98 ? 1.291 2.904 -19.431 1.00 89.06 98 GLN A N 1
ATOM 785 C CA . GLN A 1 98 ? 2.383 3.576 -18.724 1.00 89.06 98 GLN A CA 1
ATOM 786 C C . GLN A 1 98 ? 3.308 2.580 -18.015 1.00 89.06 98 GLN A C 1
ATOM 788 O O . GLN A 1 98 ? 4.531 2.714 -18.091 1.00 89.06 98 GLN A O 1
ATOM 793 N N . SER A 1 99 ? 2.731 1.545 -17.396 1.00 90.06 99 SER A N 1
ATOM 794 C CA . SER A 1 99 ? 3.477 0.465 -16.747 1.00 90.06 99 SER A CA 1
ATOM 795 C C . SER A 1 99 ? 4.380 -0.265 -17.738 1.00 90.06 99 SER A C 1
ATOM 797 O O . SER A 1 99 ? 5.555 -0.490 -17.448 1.00 90.06 99 SER A O 1
ATOM 799 N N . TRP A 1 100 ? 3.864 -0.577 -18.931 1.00 90.06 100 TRP A N 1
ATOM 800 C CA . TRP A 1 100 ? 4.631 -1.211 -20.006 1.00 90.06 100 TRP A CA 1
ATOM 801 C C . TRP A 1 100 ? 5.793 -0.349 -20.490 1.00 90.06 100 TRP A C 1
ATOM 803 O O . TRP A 1 100 ? 6.910 -0.848 -20.631 1.00 90.06 100 TRP A O 1
ATOM 813 N N . ILE A 1 101 ? 5.542 0.941 -20.727 1.00 91.62 101 ILE A N 1
ATOM 814 C CA . ILE A 1 101 ? 6.572 1.879 -21.186 1.00 91.62 101 ILE A CA 1
ATOM 815 C C . ILE A 1 101 ? 7.710 1.949 -20.163 1.00 91.62 101 ILE A C 1
ATOM 817 O O . ILE A 1 101 ? 8.873 1.801 -20.538 1.00 91.62 101 ILE A O 1
ATOM 821 N N . ILE A 1 102 ? 7.385 2.096 -18.873 1.00 92.88 102 ILE A N 1
ATOM 822 C CA . ILE A 1 102 ? 8.382 2.107 -17.795 1.00 92.88 102 ILE A CA 1
ATOM 823 C C . ILE A 1 102 ? 9.135 0.775 -17.735 1.00 92.88 102 ILE A C 1
ATOM 825 O O . ILE A 1 102 ? 10.362 0.772 -17.663 1.00 92.88 102 ILE A O 1
ATOM 829 N N . PHE A 1 103 ? 8.426 -0.355 -17.786 1.00 93.00 103 PHE A N 1
ATOM 830 C CA . PHE A 1 103 ? 9.033 -1.681 -17.691 1.00 93.00 103 PHE A CA 1
ATOM 831 C C . PHE A 1 103 ? 10.028 -1.945 -18.826 1.00 93.00 103 PHE A C 1
ATOM 833 O O . PHE A 1 103 ? 11.166 -2.343 -18.572 1.00 93.00 103 PHE A O 1
ATOM 840 N N . PHE A 1 104 ? 9.640 -1.679 -20.076 1.00 92.69 104 PHE A N 1
ATOM 841 C CA . PHE A 1 104 ? 10.518 -1.892 -21.225 1.00 92.69 104 PHE A CA 1
ATOM 842 C C . PHE A 1 104 ? 11.652 -0.871 -21.307 1.00 92.69 104 PHE A C 1
ATOM 844 O O . PHE A 1 104 ? 12.764 -1.246 -21.674 1.00 92.69 104 PHE A O 1
ATOM 851 N N . ALA A 1 105 ? 11.426 0.388 -20.925 1.00 92.31 105 ALA A N 1
ATOM 852 C CA . ALA A 1 105 ? 12.506 1.367 -20.820 1.00 92.31 105 ALA A CA 1
ATOM 853 C C . ALA A 1 105 ? 13.524 0.960 -19.740 1.00 92.31 105 ALA A C 1
ATOM 855 O O . ALA A 1 105 ? 14.733 1.000 -19.977 1.00 92.31 105 ALA A O 1
ATOM 856 N N . ALA A 1 106 ? 13.055 0.479 -18.585 1.00 93.69 106 ALA A N 1
ATOM 857 C CA . ALA A 1 106 ? 13.916 -0.063 -17.541 1.00 93.69 106 ALA A CA 1
ATOM 858 C C . ALA A 1 106 ? 14.704 -1.286 -18.042 1.00 93.69 106 ALA A C 1
ATOM 860 O O . ALA A 1 106 ? 15.918 -1.351 -17.858 1.00 93.69 106 ALA A O 1
ATOM 861 N N . LEU A 1 107 ? 14.064 -2.214 -18.759 1.00 93.50 107 LEU A N 1
ATOM 862 C CA . LEU A 1 107 ? 14.753 -3.339 -19.399 1.00 93.50 107 LEU A CA 1
ATOM 863 C C . LEU A 1 107 ? 15.807 -2.863 -20.415 1.00 93.50 107 LEU A C 1
ATOM 865 O O . LEU A 1 107 ? 16.920 -3.389 -20.448 1.00 93.50 107 LEU A O 1
ATOM 869 N N . GLY A 1 108 ? 15.502 -1.817 -21.187 1.00 90.94 108 GLY A N 1
ATOM 870 C CA . GLY A 1 108 ? 16.431 -1.176 -22.116 1.00 90.94 108 GLY A CA 1
ATOM 871 C C . GLY A 1 108 ? 17.736 -0.737 -21.446 1.00 90.94 108 GLY A C 1
ATOM 872 O O . GLY A 1 108 ? 18.811 -0.964 -21.998 1.00 90.94 108 GLY A O 1
ATOM 873 N N . SER A 1 109 ? 17.681 -0.206 -20.220 1.00 90.06 109 SER A N 1
ATOM 874 C CA . SER A 1 109 ? 18.888 0.190 -19.471 1.00 90.06 109 SER A CA 1
ATOM 875 C C . SER A 1 109 ? 19.817 -0.981 -19.116 1.00 90.06 109 SER A C 1
ATOM 877 O O . SER A 1 109 ? 21.028 -0.792 -18.986 1.00 90.06 109 SER A O 1
ATOM 879 N N . ILE A 1 110 ? 19.278 -2.201 -19.008 1.00 91.38 110 ILE A N 1
ATOM 880 C CA . ILE A 1 110 ? 20.052 -3.433 -18.791 1.00 91.38 110 ILE A CA 1
ATOM 881 C C . ILE A 1 110 ? 20.721 -3.878 -20.092 1.00 91.38 110 ILE A C 1
ATOM 883 O O . ILE A 1 110 ? 21.846 -4.382 -20.076 1.00 91.38 110 ILE A O 1
ATOM 887 N N . LEU A 1 111 ? 20.039 -3.688 -21.224 1.00 89.06 111 LEU A N 1
ATOM 888 C CA . LEU A 1 111 ? 20.566 -4.023 -22.548 1.00 89.06 111 LEU A CA 1
ATOM 889 C C . LEU A 1 111 ? 21.697 -3.072 -22.975 1.00 89.06 111 LEU A C 1
ATOM 891 O O . LEU A 1 111 ? 22.584 -3.460 -23.736 1.00 89.06 111 LEU A O 1
ATOM 895 N N . LEU A 1 112 ? 21.722 -1.846 -22.445 1.00 84.94 112 LEU A N 1
ATOM 896 C CA . LEU A 1 112 ? 22.821 -0.905 -22.636 1.00 84.94 112 LEU A CA 1
ATOM 897 C C . LEU A 1 112 ? 24.073 -1.353 -21.863 1.00 84.94 112 LEU A C 1
ATOM 899 O O . LEU A 1 112 ? 24.151 -1.258 -20.638 1.00 84.94 112 LEU A O 1
ATOM 903 N N . LYS A 1 113 ? 25.117 -1.769 -22.594 1.00 81.50 113 LYS A N 1
ATOM 904 C CA . LYS A 1 113 ? 26.388 -2.261 -22.020 1.00 81.50 113 LYS A CA 1
ATOM 905 C C . LYS A 1 113 ? 27.004 -1.310 -20.981 1.00 81.50 113 LYS A C 1
ATOM 907 O O . LYS A 1 113 ? 27.573 -1.779 -20.004 1.00 81.50 113 LYS A O 1
ATOM 912 N N . LYS A 1 114 ? 26.875 0.008 -21.178 1.00 83.38 114 LYS A N 1
ATOM 913 C CA . LYS A 1 114 ? 27.442 1.043 -20.292 1.00 83.38 114 LYS A CA 1
ATOM 914 C C . LYS A 1 114 ? 26.753 1.118 -18.921 1.00 83.38 114 LYS A C 1
ATOM 916 O O . LYS A 1 114 ? 27.397 1.500 -17.953 1.00 83.38 114 LYS A O 1
ATOM 921 N N . SER A 1 115 ? 25.469 0.770 -18.833 1.00 83.69 115 SER A N 1
ATOM 922 C CA . SER A 1 115 ? 24.661 0.884 -17.608 1.00 83.69 115 SER A CA 1
ATOM 923 C C . SER A 1 115 ? 24.242 -0.460 -17.020 1.00 83.69 115 SER A C 1
ATOM 925 O O . SER A 1 115 ? 23.740 -0.488 -15.894 1.00 83.69 115 SER A O 1
ATOM 927 N N . ARG A 1 116 ? 24.452 -1.569 -17.741 1.00 84.38 116 ARG A N 1
ATOM 928 C CA . ARG A 1 116 ? 24.034 -2.923 -17.348 1.00 84.38 116 ARG A CA 1
ATOM 929 C C . ARG A 1 116 ? 24.421 -3.285 -15.918 1.00 84.38 116 ARG A C 1
ATOM 931 O O . ARG A 1 116 ? 23.585 -3.773 -15.163 1.00 84.38 116 ARG A O 1
ATOM 938 N N . ASP A 1 117 ? 25.665 -3.012 -15.554 1.00 80.75 117 ASP A N 1
ATOM 939 C CA . ASP A 1 117 ? 26.242 -3.386 -14.263 1.00 80.75 117 ASP A CA 1
ATOM 940 C C . ASP A 1 117 ? 25.573 -2.701 -13.064 1.00 80.75 117 ASP A C 1
ATOM 942 O O . ASP A 1 117 ? 25.538 -3.268 -11.973 1.00 80.75 117 ASP A O 1
ATOM 946 N N . HIS A 1 118 ? 25.006 -1.511 -13.272 1.00 82.88 118 HIS A N 1
ATOM 947 C CA . HIS A 1 118 ? 24.240 -0.778 -12.262 1.00 82.88 118 HIS A CA 1
ATOM 948 C C . HIS A 1 118 ? 22.739 -1.062 -12.357 1.00 82.88 118 HIS A C 1
ATOM 950 O O . HIS A 1 118 ? 22.048 -1.108 -11.344 1.00 82.88 118 HIS A O 1
ATOM 956 N N . SER A 1 119 ? 22.240 -1.290 -13.572 1.00 86.56 119 SER A N 1
ATOM 957 C CA . SER A 1 119 ? 20.807 -1.434 -13.840 1.00 86.56 119 SER A CA 1
ATOM 958 C C . SER A 1 119 ? 20.277 -2.811 -13.445 1.00 86.56 119 SER A C 1
ATOM 960 O O . SER A 1 119 ? 19.179 -2.919 -12.904 1.00 86.56 119 SER A O 1
ATOM 962 N N . LEU A 1 120 ? 21.065 -3.869 -13.672 1.00 87.38 120 LEU A N 1
ATOM 963 C CA . LEU A 1 120 ? 20.649 -5.244 -13.401 1.00 87.38 120 LEU A CA 1
ATOM 964 C C . LEU A 1 120 ? 20.349 -5.501 -11.908 1.00 87.38 120 LEU A C 1
ATOM 966 O O . LEU A 1 120 ? 19.295 -6.075 -11.634 1.00 87.38 120 LEU A O 1
ATOM 970 N N . PRO A 1 121 ? 21.181 -5.065 -10.936 1.00 84.94 121 PRO A N 1
ATOM 971 C CA . PRO A 1 121 ? 20.855 -5.218 -9.517 1.00 84.94 121 PRO A CA 1
ATOM 972 C C . PRO A 1 121 ? 19.578 -4.478 -9.103 1.00 84.94 121 PRO A C 1
ATOM 974 O O . PRO A 1 121 ? 18.743 -5.056 -8.414 1.00 84.94 121 PRO A O 1
ATOM 977 N N . ILE A 1 122 ? 19.393 -3.229 -9.548 1.00 86.56 122 ILE A N 1
ATOM 978 C CA . ILE A 1 122 ? 18.212 -2.414 -9.209 1.00 86.56 122 ILE A CA 1
ATOM 979 C C . ILE A 1 122 ? 16.942 -3.059 -9.772 1.00 86.56 122 ILE A C 1
ATOM 981 O O . ILE A 1 122 ? 15.943 -3.191 -9.066 1.00 86.56 122 ILE A O 1
ATOM 985 N N . PHE A 1 123 ? 16.996 -3.523 -11.023 1.00 89.81 123 PHE A N 1
ATOM 986 C CA . PHE A 1 123 ? 15.889 -4.245 -11.638 1.00 89.81 123 PHE A CA 1
ATOM 987 C C . PHE A 1 123 ? 15.582 -5.536 -10.875 1.00 89.81 123 PHE A C 1
ATOM 989 O O . PHE A 1 123 ? 14.429 -5.795 -10.544 1.00 89.81 123 PHE A O 1
ATOM 996 N N . GLY A 1 124 ? 16.615 -6.315 -10.532 1.00 88.19 124 GLY A N 1
ATOM 997 C CA . GLY A 1 124 ? 16.480 -7.532 -9.733 1.00 88.19 124 GLY A CA 1
ATOM 998 C C . GLY A 1 124 ? 15.825 -7.285 -8.372 1.00 88.19 124 GLY A C 1
ATOM 999 O O . GLY A 1 124 ? 14.931 -8.035 -7.991 1.00 88.19 124 GLY A O 1
ATOM 1000 N N . ILE A 1 125 ? 16.199 -6.204 -7.676 1.00 86.06 125 ILE A N 1
ATOM 1001 C CA . ILE A 1 125 ? 15.559 -5.776 -6.421 1.00 86.06 125 ILE A CA 1
ATOM 1002 C C . ILE A 1 125 ? 14.086 -5.429 -6.658 1.00 86.06 125 ILE A C 1
ATOM 1004 O O . ILE A 1 125 ? 13.230 -5.899 -5.913 1.00 86.06 125 ILE A O 1
ATOM 1008 N N . GLY A 1 126 ? 13.772 -4.661 -7.706 1.00 88.56 126 GLY A N 1
ATOM 1009 C CA . GLY A 1 126 ? 12.390 -4.336 -8.067 1.00 88.56 126 GLY A CA 1
ATOM 1010 C C . GLY A 1 126 ? 11.535 -5.588 -8.287 1.00 88.56 126 GLY A C 1
ATOM 1011 O O . GLY A 1 126 ? 10.445 -5.696 -7.725 1.00 88.56 126 GLY A O 1
ATOM 1012 N N . ILE A 1 127 ? 12.051 -6.5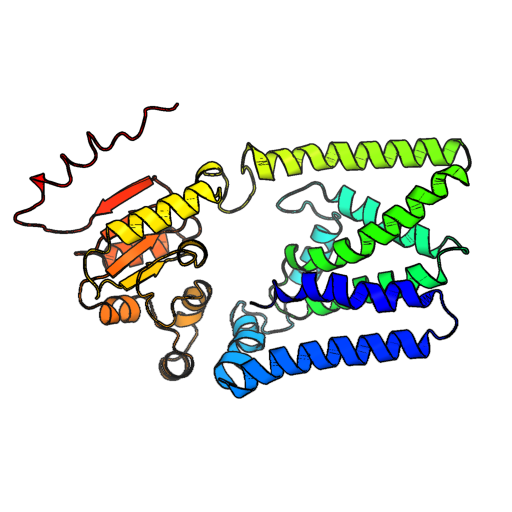70 -9.035 1.00 91.62 127 ILE A N 1
ATOM 1013 C CA . ILE A 1 127 ? 11.376 -7.856 -9.263 1.00 91.62 127 ILE A CA 1
ATOM 1014 C C . ILE A 1 127 ? 11.231 -8.655 -7.964 1.00 91.62 127 ILE A C 1
ATOM 1016 O O . ILE A 1 127 ? 10.152 -9.179 -7.695 1.00 91.62 127 ILE A O 1
ATOM 1020 N N . ALA A 1 128 ? 12.270 -8.725 -7.131 1.00 88.56 128 ALA A N 1
ATOM 1021 C CA . ALA A 1 128 ? 12.203 -9.416 -5.845 1.00 88.56 128 ALA A CA 1
ATOM 1022 C C . ALA A 1 128 ? 11.142 -8.797 -4.918 1.00 88.56 128 ALA A C 1
ATOM 1024 O O . ALA A 1 128 ? 10.372 -9.527 -4.295 1.00 88.56 128 ALA A O 1
ATOM 1025 N N . ILE A 1 129 ? 11.044 -7.464 -4.879 1.00 87.62 129 ILE A N 1
ATOM 1026 C CA . ILE A 1 129 ? 10.004 -6.737 -4.140 1.00 87.62 129 ILE A CA 1
ATOM 1027 C C . ILE A 1 129 ? 8.614 -7.051 -4.707 1.00 87.62 129 ILE A C 1
ATOM 1029 O O . ILE A 1 129 ? 7.694 -7.336 -3.943 1.00 87.62 129 ILE A O 1
ATOM 1033 N N . ALA A 1 130 ? 8.453 -7.051 -6.033 1.00 90.25 130 ALA A N 1
ATOM 1034 C CA . ALA A 1 130 ? 7.188 -7.407 -6.672 1.00 90.25 130 ALA A CA 1
ATOM 1035 C C . ALA A 1 130 ? 6.745 -8.834 -6.304 1.00 90.25 130 ALA A C 1
ATOM 1037 O O . ALA A 1 130 ? 5.591 -9.042 -5.939 1.00 90.25 130 ALA A O 1
ATOM 1038 N N . ILE A 1 131 ? 7.670 -9.801 -6.318 1.00 91.75 131 ILE A N 1
ATOM 1039 C CA . ILE A 1 131 ? 7.414 -11.183 -5.885 1.00 91.75 131 ILE A CA 1
ATOM 1040 C C . ILE A 1 131 ? 7.051 -11.231 -4.396 1.00 91.75 131 ILE A C 1
ATOM 1042 O O . ILE A 1 131 ? 6.101 -11.914 -4.021 1.00 91.75 131 ILE A O 1
ATOM 1046 N N . ALA A 1 132 ? 7.750 -10.483 -3.539 1.00 90.00 132 ALA A N 1
ATOM 1047 C CA . ALA A 1 132 ? 7.431 -10.420 -2.114 1.00 90.00 132 ALA A CA 1
ATOM 1048 C C . ALA A 1 132 ? 6.022 -9.853 -1.863 1.00 90.00 132 ALA A C 1
ATOM 1050 O O . ALA A 1 132 ? 5.299 -10.346 -0.999 1.00 90.00 132 ALA A O 1
ATOM 1051 N N . HIS A 1 133 ? 5.584 -8.874 -2.658 1.00 89.62 133 HIS A N 1
ATOM 1052 C CA . HIS A 1 133 ? 4.226 -8.331 -2.593 1.00 89.62 133 HIS A CA 1
ATOM 1053 C C . HIS A 1 133 ? 3.139 -9.303 -3.067 1.00 89.62 133 HIS A C 1
ATOM 1055 O O . HIS A 1 133 ? 1.976 -9.109 -2.714 1.00 89.62 133 HIS A O 1
ATOM 1061 N N . LEU A 1 134 ? 3.504 -10.365 -3.793 1.00 91.06 134 LEU A N 1
ATOM 1062 C CA . LEU A 1 134 ? 2.607 -11.475 -4.118 1.00 91.06 134 LEU A CA 1
ATOM 1063 C C . LEU A 1 134 ? 2.467 -12.487 -2.983 1.00 91.06 134 LEU A C 1
ATOM 1065 O O . LEU A 1 134 ? 1.661 -13.403 -3.111 1.00 91.06 134 LEU A O 1
ATOM 1069 N N . LEU A 1 135 ? 3.233 -12.390 -1.893 1.00 89.69 135 LEU A N 1
ATOM 1070 C CA . LEU A 1 135 ? 3.082 -13.313 -0.770 1.00 89.69 135 LEU A CA 1
ATOM 1071 C C . LEU A 1 135 ? 1.722 -13.145 -0.077 1.00 89.69 135 LEU A C 1
ATOM 1073 O O . LEU A 1 135 ? 0.977 -14.126 -0.067 1.00 89.69 135 LEU A O 1
ATOM 1077 N N . PRO A 1 136 ? 1.340 -11.959 0.442 1.00 88.69 136 PRO A N 1
ATOM 1078 C CA . PRO A 1 136 ? 0.083 -11.804 1.162 1.00 88.69 136 PRO A CA 1
ATOM 1079 C C . PRO A 1 136 ? -1.136 -11.876 0.235 1.00 88.69 136 PRO A C 1
ATOM 1081 O O . PRO A 1 136 ? -1.150 -11.327 -0.870 1.00 88.69 136 PRO A O 1
ATOM 1084 N N . SER A 1 137 ? -2.192 -12.510 0.737 1.00 89.69 137 SER A N 1
ATOM 1085 C CA . SER A 1 137 ? -3.496 -12.618 0.087 1.00 89.69 137 SER A CA 1
ATOM 1086 C C . SER A 1 137 ? -4.545 -11.886 0.934 1.00 89.69 137 SER A C 1
ATOM 1088 O O . SER A 1 137 ? -4.503 -11.984 2.159 1.00 89.69 137 SER A O 1
ATOM 1090 N N . PRO A 1 138 ? -5.485 -11.147 0.322 1.00 89.62 138 PRO A N 1
ATOM 1091 C CA . PRO A 1 138 ? -5.511 -10.767 -1.092 1.00 89.62 138 PRO A CA 1
ATOM 1092 C C . PRO A 1 138 ? -4.359 -9.815 -1.466 1.00 89.62 138 PRO A C 1
ATOM 1094 O O . PRO A 1 138 ? -3.920 -8.993 -0.659 1.00 89.62 138 PRO A O 1
ATOM 1097 N N . THR A 1 139 ? -3.888 -9.915 -2.709 1.00 90.50 139 THR A N 1
ATOM 1098 C CA . THR A 1 139 ? -2.879 -9.006 -3.277 1.00 90.50 139 THR A CA 1
ATOM 1099 C C . THR A 1 139 ? -3.564 -7.794 -3.913 1.00 90.50 139 THR A C 1
ATOM 1101 O O . THR A 1 139 ? -4.609 -7.940 -4.531 1.00 90.50 139 THR A O 1
ATOM 1104 N N . TYR A 1 140 ? -3.002 -6.590 -3.798 1.00 87.38 140 TYR A N 1
ATOM 1105 C CA . TYR A 1 140 ? -3.569 -5.387 -4.421 1.00 87.38 140 TYR A CA 1
ATOM 1106 C C . TYR A 1 140 ? -2.580 -4.740 -5.391 1.00 87.38 140 TYR A C 1
ATOM 1108 O O . TYR A 1 140 ? -1.379 -4.716 -5.128 1.00 87.38 140 TYR A O 1
ATOM 1116 N N . GLU A 1 141 ? -3.088 -4.139 -6.473 1.00 87.62 141 GLU A N 1
ATOM 1117 C CA . GLU A 1 141 ? -2.278 -3.432 -7.484 1.00 87.62 141 GLU A CA 1
ATOM 1118 C C . GLU A 1 141 ? -1.383 -2.349 -6.858 1.00 87.62 141 GLU A C 1
ATOM 1120 O O . GLU A 1 141 ? -0.240 -2.157 -7.261 1.00 87.62 141 GLU A O 1
ATOM 1125 N N . GLN A 1 142 ? -1.869 -1.693 -5.799 1.00 86.00 142 GLN A N 1
ATOM 1126 C CA . GLN A 1 142 ? -1.148 -0.644 -5.070 1.00 86.00 142 GLN A CA 1
ATOM 1127 C C . GLN A 1 142 ? 0.184 -1.125 -4.479 1.00 86.00 142 GLN A C 1
ATOM 1129 O O . GLN A 1 142 ? 1.093 -0.320 -4.297 1.00 86.00 142 GLN A O 1
ATOM 1134 N N . TYR A 1 143 ? 0.330 -2.423 -4.198 1.00 88.06 143 TYR A N 1
ATOM 1135 C CA . TYR A 1 143 ? 1.579 -2.974 -3.669 1.00 88.06 143 TYR A CA 1
ATOM 1136 C C . TYR A 1 143 ? 2.716 -2.920 -4.700 1.00 88.06 143 TYR A C 1
ATOM 1138 O O . TYR A 1 143 ? 3.883 -2.854 -4.328 1.00 88.06 143 TYR A O 1
ATOM 1146 N N . PHE A 1 144 ? 2.400 -2.831 -5.994 1.00 89.88 144 PHE A N 1
ATOM 1147 C CA . PHE A 1 144 ? 3.394 -2.719 -7.062 1.00 89.88 144 PHE A CA 1
ATOM 1148 C C . PHE A 1 144 ? 3.974 -1.308 -7.220 1.00 89.88 144 PHE A C 1
ATOM 1150 O O . PHE A 1 144 ? 4.912 -1.131 -7.993 1.00 89.88 144 PHE A O 1
ATOM 1157 N N . VAL A 1 145 ? 3.511 -0.302 -6.465 1.00 88.94 145 VAL A N 1
ATOM 1158 C CA . VAL A 1 145 ? 4.103 1.051 -6.502 1.00 88.94 145 VAL A CA 1
ATOM 1159 C C . VAL A 1 145 ? 5.614 1.025 -6.239 1.00 88.94 145 VAL A C 1
ATOM 1161 O O . VAL A 1 145 ? 6.374 1.765 -6.861 1.00 88.94 145 VAL A O 1
ATOM 1164 N N . MET A 1 146 ? 6.063 0.107 -5.379 1.00 86.62 146 MET A N 1
ATOM 1165 C CA . MET A 1 146 ? 7.475 -0.060 -5.051 1.00 86.62 146 MET A CA 1
ATOM 1166 C C . MET A 1 146 ? 8.297 -0.632 -6.205 1.00 86.62 146 MET A C 1
ATOM 1168 O O . MET A 1 146 ? 9.453 -0.247 -6.367 1.00 86.62 146 MET A O 1
ATOM 1172 N N . LEU A 1 147 ? 7.704 -1.497 -7.035 1.00 90.62 147 LEU A N 1
ATOM 1173 C CA . LEU A 1 147 ? 8.333 -1.948 -8.276 1.00 90.62 147 LEU A CA 1
ATOM 1174 C C . LEU A 1 147 ? 8.592 -0.739 -9.180 1.00 90.62 147 LEU A C 1
ATOM 1176 O O . LEU A 1 147 ? 9.725 -0.513 -9.597 1.00 90.62 147 LEU A O 1
ATOM 1180 N N . PHE A 1 148 ? 7.570 0.081 -9.434 1.00 90.00 148 PHE A N 1
ATOM 1181 C CA . PHE A 1 148 ? 7.706 1.239 -10.320 1.00 90.00 148 PHE A CA 1
ATOM 1182 C C . PHE A 1 148 ? 8.677 2.293 -9.782 1.00 90.00 148 PHE A C 1
ATOM 1184 O O . PHE A 1 148 ? 9.429 2.865 -10.569 1.00 90.00 148 PHE A O 1
ATOM 1191 N N . ALA A 1 149 ? 8.757 2.484 -8.462 1.00 89.50 149 ALA A N 1
ATOM 1192 C CA . ALA A 1 149 ? 9.768 3.345 -7.846 1.00 89.50 149 ALA A CA 1
ATOM 1193 C C . ALA A 1 149 ? 11.212 2.913 -8.185 1.00 89.50 149 ALA A C 1
ATOM 1195 O O . ALA A 1 149 ? 12.086 3.768 -8.310 1.00 89.50 149 ALA A O 1
ATOM 1196 N N . MET A 1 150 ? 11.456 1.610 -8.387 1.00 88.44 150 MET A N 1
ATOM 1197 C CA . MET A 1 150 ? 12.755 1.080 -8.830 1.00 88.44 150 MET A CA 1
ATOM 1198 C C . MET A 1 150 ? 12.933 1.135 -10.352 1.00 88.44 150 MET A C 1
ATOM 1200 O O . MET A 1 150 ? 14.043 1.354 -10.836 1.00 88.44 150 MET A O 1
ATOM 1204 N N . LEU A 1 151 ? 11.858 0.950 -11.124 1.00 91.94 151 LEU A N 1
ATOM 1205 C CA . LEU A 1 151 ? 11.922 0.949 -12.589 1.00 91.94 151 LEU A CA 1
ATOM 1206 C C . LEU A 1 151 ? 12.050 2.357 -13.190 1.00 91.94 151 LEU A C 1
ATOM 1208 O O . LEU A 1 151 ? 12.718 2.512 -14.208 1.00 91.94 151 LEU A O 1
ATOM 1212 N N . ILE A 1 152 ? 11.455 3.386 -12.578 1.00 91.69 152 ILE A N 1
ATOM 1213 C CA . ILE A 1 152 ? 11.482 4.765 -13.099 1.00 91.69 152 ILE A CA 1
ATOM 1214 C C . ILE A 1 152 ? 12.920 5.299 -13.259 1.00 91.69 152 ILE A C 1
ATOM 1216 O O . ILE A 1 152 ? 13.244 5.766 -14.351 1.00 91.69 152 ILE A O 1
ATOM 1220 N N . PRO A 1 153 ? 13.827 5.201 -12.262 1.00 89.88 153 PRO A N 1
ATOM 1221 C CA . PRO A 1 153 ? 15.219 5.618 -12.441 1.00 89.88 153 PRO A CA 1
ATOM 1222 C C . PRO A 1 153 ? 15.927 4.888 -13.589 1.00 89.88 153 PRO A C 1
ATOM 1224 O O . PRO A 1 153 ? 16.681 5.503 -14.340 1.00 89.88 153 PRO A O 1
ATOM 1227 N N . LEU A 1 154 ? 15.659 3.590 -13.764 1.00 90.94 154 LEU A N 1
ATOM 1228 C CA . LEU A 1 154 ? 16.228 2.789 -14.851 1.00 90.94 154 LEU A CA 1
ATOM 1229 C C . LEU A 1 154 ? 15.700 3.223 -16.219 1.00 90.94 154 LEU A C 1
ATOM 1231 O O . LEU A 1 154 ? 16.475 3.375 -17.164 1.00 90.94 154 LEU A O 1
ATOM 1235 N N . ALA A 1 155 ? 14.397 3.485 -16.314 1.00 91.56 155 ALA A N 1
ATOM 1236 C CA . ALA A 1 155 ? 13.792 4.058 -17.506 1.00 91.56 155 ALA A CA 1
ATOM 1237 C C . ALA A 1 155 ? 14.449 5.403 -17.857 1.00 91.56 155 ALA A C 1
ATOM 1239 O O . ALA A 1 155 ? 14.829 5.612 -19.006 1.00 91.56 155 ALA A O 1
ATOM 1240 N N . SER A 1 156 ? 14.692 6.271 -16.871 1.00 88.56 156 SER A N 1
ATOM 1241 C CA . SER A 1 156 ? 15.402 7.541 -17.073 1.00 88.56 156 SER A CA 1
ATOM 1242 C C . SER A 1 156 ? 16.843 7.353 -17.557 1.00 88.56 156 SER A C 1
ATOM 1244 O O . SER A 1 156 ? 17.290 8.095 -18.428 1.00 88.56 156 SER A O 1
ATOM 1246 N N . VAL A 1 157 ? 17.573 6.345 -17.061 1.00 87.56 157 VAL A N 1
ATOM 1247 C CA . VAL A 1 157 ? 18.921 6.009 -17.564 1.00 87.56 157 VAL A CA 1
ATOM 1248 C C . VAL A 1 157 ? 18.863 5.627 -19.042 1.00 87.56 157 VAL A C 1
ATOM 1250 O O . VAL A 1 157 ? 19.641 6.153 -19.837 1.00 87.56 157 VAL A O 1
ATOM 1253 N N . PHE A 1 158 ? 17.917 4.769 -19.432 1.00 87.31 158 PHE A N 1
ATOM 1254 C CA . PHE A 1 158 ? 17.723 4.405 -20.835 1.00 87.31 158 PHE A CA 1
ATOM 1255 C C . PHE A 1 158 ? 17.381 5.624 -21.700 1.00 87.31 158 PHE A C 1
ATOM 1257 O O . PHE A 1 158 ? 18.031 5.855 -22.718 1.00 87.31 158 PHE A O 1
ATOM 1264 N N . LEU A 1 159 ? 16.428 6.449 -21.267 1.00 84.69 159 LEU A N 1
ATOM 1265 C CA . LEU A 1 159 ? 15.996 7.639 -22.002 1.00 84.69 159 LEU A CA 1
ATOM 1266 C C . LEU A 1 159 ? 17.102 8.699 -22.098 1.00 84.69 159 LEU A C 1
ATOM 1268 O O . LEU A 1 159 ? 17.292 9.291 -23.150 1.00 84.69 159 LEU A O 1
ATOM 1272 N N . SER A 1 160 ? 17.919 8.887 -21.060 1.00 83.88 160 SER A N 1
ATOM 1273 C CA . SER A 1 160 ? 19.049 9.834 -21.101 1.00 83.88 160 SER A CA 1
ATOM 1274 C C . SER A 1 160 ? 20.158 9.432 -22.083 1.00 83.88 160 SER A C 1
ATOM 1276 O O . SER A 1 160 ? 20.969 10.266 -22.487 1.00 83.88 160 SER A O 1
ATOM 1278 N N . SER A 1 161 ? 20.180 8.170 -22.525 1.00 80.25 161 SER A N 1
ATOM 1279 C CA . SER A 1 161 ? 21.088 7.711 -23.579 1.00 80.25 161 SER A CA 1
ATOM 1280 C C . SER A 1 161 ? 20.645 8.132 -24.990 1.00 80.25 161 SER A C 1
ATOM 1282 O O . SER A 1 161 ? 21.339 7.820 -25.960 1.00 80.25 161 SER A O 1
ATOM 1284 N N . GLU A 1 162 ? 19.540 8.881 -25.124 1.00 69.50 162 GLU A N 1
ATOM 1285 C CA . GLU A 1 162 ? 18.923 9.276 -26.398 1.00 69.50 162 GLU A CA 1
ATOM 1286 C C . GLU A 1 162 ? 19.891 9.946 -27.381 1.00 69.50 162 GLU A C 1
ATOM 1288 O O . GLU A 1 162 ? 19.847 9.671 -28.583 1.00 69.50 162 GLU A O 1
ATOM 1293 N N . ALA A 1 163 ? 20.831 10.754 -26.887 1.00 67.12 163 ALA A N 1
ATOM 1294 C CA . ALA A 1 163 ? 21.841 11.404 -27.725 1.00 67.12 163 ALA A CA 1
ATOM 1295 C C . ALA A 1 163 ? 22.713 10.403 -28.511 1.00 67.12 163 ALA A C 1
ATOM 1297 O O . ALA A 1 163 ? 23.242 10.738 -29.571 1.00 67.12 163 ALA A O 1
ATOM 1298 N N . THR A 1 164 ? 22.833 9.165 -28.024 1.00 73.56 164 THR A N 1
ATOM 1299 C CA . THR A 1 164 ? 23.576 8.079 -28.682 1.00 73.56 164 THR A CA 1
ATOM 1300 C C . THR A 1 164 ? 22.710 7.239 -29.625 1.00 73.56 164 THR A C 1
ATOM 1302 O O . THR A 1 164 ? 23.233 6.421 -30.381 1.00 73.56 164 THR A O 1
ATOM 1305 N N . LEU A 1 165 ? 21.389 7.448 -29.623 1.00 78.50 165 LEU A N 1
ATOM 1306 C CA . LEU A 1 165 ? 20.451 6.722 -30.473 1.00 78.50 165 LEU A CA 1
ATOM 1307 C C . LEU A 1 165 ? 20.436 7.291 -31.897 1.00 78.50 165 LEU A C 1
ATOM 1309 O O . LEU A 1 165 ? 20.682 8.481 -32.125 1.00 78.50 165 LEU A O 1
ATOM 1313 N N . LYS A 1 166 ? 20.103 6.436 -32.871 1.00 86.75 166 LYS A N 1
ATOM 1314 C CA . LYS A 1 166 ? 19.890 6.834 -34.272 1.00 86.75 166 LYS A CA 1
ATOM 1315 C C . LYS A 1 166 ? 18.665 7.763 -34.383 1.00 86.75 166 LYS A C 1
ATOM 1317 O O . LYS A 1 166 ? 17.726 7.581 -33.608 1.00 86.75 166 LYS A O 1
ATOM 1322 N N . PRO A 1 167 ? 18.604 8.690 -35.362 1.00 88.94 167 PRO A N 1
ATOM 1323 C CA . PRO A 1 167 ? 17.496 9.647 -35.494 1.00 88.94 167 PRO A CA 1
ATOM 1324 C C . PRO A 1 167 ? 16.096 9.012 -35.473 1.00 88.94 167 PRO A C 1
ATOM 1326 O O . PRO A 1 167 ? 15.230 9.464 -34.732 1.00 88.94 167 PRO A O 1
ATOM 1329 N N . ALA A 1 168 ? 15.893 7.909 -36.201 1.00 88.19 168 ALA A N 1
ATOM 1330 C CA . ALA A 1 168 ? 14.617 7.187 -36.211 1.00 88.19 168 ALA A CA 1
ATOM 1331 C C . ALA A 1 168 ? 14.221 6.648 -34.822 1.00 88.19 168 ALA A C 1
ATOM 1333 O O . ALA A 1 168 ? 13.054 6.688 -34.441 1.00 88.19 168 ALA A O 1
ATOM 1334 N N . THR A 1 169 ? 15.195 6.183 -34.036 1.00 84.75 169 THR A N 1
ATOM 1335 C CA . THR A 1 169 ? 14.964 5.703 -32.669 1.00 84.75 169 THR A CA 1
ATOM 1336 C C . THR A 1 169 ? 14.601 6.851 -31.727 1.00 84.75 169 THR A C 1
ATOM 1338 O O . THR A 1 169 ? 13.742 6.665 -30.875 1.00 84.75 169 THR A O 1
ATOM 1341 N N . ARG A 1 170 ? 15.190 8.043 -31.899 1.00 85.81 170 ARG A N 1
ATOM 1342 C CA . ARG A 1 170 ? 14.824 9.239 -31.114 1.00 85.81 170 ARG A CA 1
ATOM 1343 C C . ARG A 1 170 ? 13.379 9.657 -31.361 1.00 85.81 170 ARG A C 1
ATOM 1345 O O . ARG A 1 170 ? 12.637 9.889 -30.414 1.00 85.81 170 ARG A O 1
ATOM 1352 N N . ILE A 1 171 ? 12.957 9.665 -32.629 1.00 89.69 171 ILE A N 1
ATOM 1353 C CA . ILE A 1 171 ? 11.559 9.935 -33.000 1.00 89.69 171 ILE A CA 1
ATOM 1354 C C . ILE A 1 171 ? 10.632 8.920 -32.322 1.00 89.69 171 ILE A C 1
ATOM 1356 O O . ILE A 1 171 ? 9.653 9.316 -31.695 1.00 89.69 171 ILE A O 1
ATOM 1360 N N . LEU A 1 172 ? 10.961 7.625 -32.383 1.00 88.94 172 LEU A N 1
ATOM 1361 C CA . LEU A 1 172 ? 10.171 6.584 -31.722 1.00 88.94 172 LEU A CA 1
ATOM 1362 C C . LEU A 1 172 ? 10.091 6.793 -30.200 1.00 88.94 172 LEU A C 1
ATOM 1364 O O . LEU A 1 172 ? 9.001 6.731 -29.638 1.00 88.94 172 LEU A O 1
ATOM 1368 N N . VAL A 1 173 ? 11.218 7.069 -29.538 1.00 87.50 173 VAL A N 1
ATOM 1369 C CA . VAL A 1 173 ? 11.264 7.358 -28.094 1.00 87.50 173 VAL A CA 1
ATOM 1370 C C . VAL A 1 173 ? 10.413 8.582 -27.756 1.00 87.50 173 VAL A C 1
ATOM 1372 O O . VAL A 1 173 ? 9.616 8.528 -26.823 1.00 87.50 173 VAL A O 1
ATOM 1375 N N . THR A 1 174 ? 10.505 9.646 -28.552 1.00 88.88 174 THR A N 1
ATOM 1376 C CA . THR A 1 174 ? 9.692 10.859 -28.388 1.00 88.88 174 THR A CA 1
ATOM 1377 C C . THR A 1 174 ? 8.199 10.545 -28.494 1.00 88.88 174 THR A C 1
ATOM 1379 O O . THR A 1 174 ? 7.421 10.955 -27.636 1.00 88.88 174 THR A O 1
ATOM 1382 N N . VAL A 1 175 ? 7.786 9.763 -29.498 1.00 91.75 175 VAL A N 1
ATOM 1383 C CA . VAL A 1 175 ? 6.388 9.330 -29.657 1.00 91.75 175 VAL A CA 1
ATOM 1384 C C . VAL A 1 175 ? 5.928 8.505 -28.453 1.00 91.75 175 VAL A C 1
ATOM 1386 O O . VAL A 1 175 ? 4.843 8.747 -27.929 1.00 91.75 175 VAL A O 1
ATOM 1389 N N . ILE A 1 176 ? 6.754 7.577 -27.963 1.00 91.12 176 ILE A N 1
ATOM 1390 C CA . ILE A 1 176 ? 6.451 6.775 -26.769 1.00 91.12 176 ILE A CA 1
ATOM 1391 C C . ILE A 1 176 ? 6.275 7.668 -25.533 1.00 91.12 176 ILE A C 1
ATOM 1393 O O . ILE A 1 176 ? 5.339 7.459 -24.762 1.00 91.12 176 ILE A O 1
ATOM 1397 N N . LEU A 1 177 ? 7.123 8.685 -25.351 1.00 90.56 177 LEU A N 1
ATOM 1398 C CA . LEU A 1 177 ? 6.986 9.645 -24.253 1.00 90.56 177 LEU A CA 1
ATOM 1399 C C . LEU A 1 177 ? 5.699 10.463 -24.371 1.00 90.56 177 LEU A C 1
ATOM 1401 O O . LEU A 1 177 ? 5.001 10.637 -23.376 1.00 90.56 177 LEU A O 1
ATOM 1405 N N . ILE A 1 178 ? 5.335 10.908 -25.576 1.00 92.56 178 ILE A N 1
ATOM 1406 C CA . ILE A 1 178 ? 4.055 11.591 -25.809 1.00 92.56 178 ILE A CA 1
ATOM 1407 C C . ILE A 1 178 ? 2.890 10.677 -25.410 1.00 92.56 178 ILE A C 1
ATOM 1409 O O . ILE A 1 178 ? 2.016 11.104 -24.659 1.00 92.56 178 ILE A O 1
ATOM 1413 N N . VAL A 1 179 ? 2.900 9.408 -25.834 1.00 91.50 179 VAL A N 1
ATOM 1414 C CA . VAL A 1 179 ? 1.879 8.420 -25.440 1.00 91.50 179 VAL A CA 1
ATOM 1415 C C . VAL A 1 179 ? 1.846 8.234 -23.920 1.00 91.50 179 VAL A C 1
ATOM 1417 O O . VAL A 1 179 ? 0.763 8.206 -23.331 1.00 91.50 179 VAL A O 1
ATOM 1420 N N . TYR A 1 180 ? 3.005 8.159 -23.263 1.00 90.56 180 TYR A N 1
ATOM 1421 C CA . TYR A 1 180 ? 3.108 8.058 -21.806 1.00 90.56 180 TYR A CA 1
ATOM 1422 C C . TYR A 1 180 ? 2.462 9.255 -21.094 1.00 90.56 180 TYR A C 1
ATOM 1424 O O . TYR A 1 180 ? 1.660 9.066 -20.179 1.00 90.56 180 TYR A O 1
ATOM 1432 N N . TYR A 1 181 ? 2.770 10.483 -21.522 1.00 90.44 181 TYR A N 1
ATOM 1433 C CA . TYR A 1 181 ? 2.206 11.690 -20.917 1.00 90.44 181 TYR A CA 1
ATOM 1434 C C . TYR A 1 181 ? 0.705 11.809 -21.180 1.00 90.44 181 TYR A C 1
ATOM 1436 O O . TYR A 1 181 ? -0.060 12.015 -20.240 1.00 90.44 181 TYR A O 1
ATOM 1444 N N . VAL A 1 182 ? 0.271 11.631 -22.431 1.00 91.19 182 VAL A N 1
ATOM 1445 C CA . VAL A 1 182 ? -1.140 11.766 -22.821 1.00 91.19 182 VAL A CA 1
ATOM 1446 C C . VAL A 1 182 ? -2.013 10.725 -22.120 1.00 91.19 182 VAL A C 1
ATOM 1448 O O . VAL A 1 182 ? -3.069 11.077 -21.597 1.00 91.19 182 VAL A O 1
ATOM 1451 N N . SER A 1 183 ? -1.565 9.467 -22.038 1.00 87.25 183 SER A N 1
ATOM 1452 C CA . SER A 1 183 ? -2.308 8.421 -21.315 1.00 87.25 183 SER A CA 1
ATOM 1453 C C . SER A 1 183 ? -2.444 8.718 -19.816 1.00 87.25 183 SER A C 1
ATOM 1455 O O . SER A 1 183 ? -3.484 8.421 -19.232 1.00 87.25 183 SER A O 1
ATOM 1457 N N . GLY A 1 184 ? -1.452 9.380 -19.212 1.00 87.75 184 GLY A N 1
ATOM 1458 C CA . GLY A 1 184 ? -1.477 9.783 -17.804 1.00 87.75 184 GLY A CA 1
ATOM 1459 C C . GLY A 1 184 ? -2.366 10.980 -17.484 1.00 87.75 184 GLY A C 1
ATOM 1460 O O . GLY A 1 184 ? -2.774 11.136 -16.334 1.00 87.75 184 GLY A O 1
ATOM 1461 N N . LEU A 1 185 ? -2.698 11.827 -18.466 1.00 88.62 185 LEU A N 1
ATOM 1462 C CA . LEU A 1 185 ? -3.530 13.012 -18.224 1.00 88.62 185 LEU A CA 1
ATOM 1463 C C . LEU A 1 185 ? -4.893 12.627 -17.647 1.00 88.62 185 LEU A C 1
ATOM 1465 O O . LEU A 1 185 ? -5.341 13.228 -16.676 1.00 88.62 185 LEU A O 1
ATOM 1469 N N . SER A 1 186 ? -5.519 11.576 -18.186 1.00 84.19 186 SER A N 1
ATOM 1470 C CA . SER A 1 186 ? -6.810 11.086 -17.694 1.00 84.19 186 SER A CA 1
ATOM 1471 C C . SER A 1 186 ? -6.733 10.635 -16.229 1.00 84.19 186 SER A C 1
ATOM 1473 O O . SER A 1 186 ? -7.609 10.976 -15.431 1.00 84.19 186 SER A O 1
ATOM 1475 N N . THR A 1 187 ? -5.660 9.932 -15.859 1.00 84.25 187 THR A N 1
ATOM 1476 C CA . THR A 1 187 ? -5.370 9.496 -14.485 1.00 84.25 187 THR A CA 1
ATOM 1477 C C . THR A 1 187 ? -5.207 10.678 -13.547 1.00 84.25 187 THR A C 1
ATOM 1479 O O . THR A 1 187 ? -5.848 10.732 -12.499 1.00 84.25 187 THR A O 1
ATOM 1482 N N . VAL A 1 188 ? -4.380 11.652 -13.935 1.00 86.62 188 VAL A N 1
ATOM 1483 C CA . VAL A 1 188 ? -4.125 12.857 -13.143 1.00 86.62 188 VAL A CA 1
ATOM 1484 C C . VAL A 1 188 ? -5.419 13.636 -12.952 1.00 86.62 188 VAL A C 1
ATOM 1486 O O . VAL A 1 188 ? -5.743 13.990 -11.821 1.00 86.62 188 VAL A O 1
ATOM 1489 N N . THR A 1 189 ? -6.213 13.840 -14.005 1.00 87.00 189 THR A N 1
ATOM 1490 C CA . THR A 1 189 ? -7.520 14.501 -13.911 1.00 87.00 189 THR A CA 1
ATOM 1491 C C . THR A 1 189 ? -8.465 13.762 -12.963 1.00 87.00 189 THR A C 1
ATOM 1493 O O . THR A 1 189 ? -9.059 14.397 -12.089 1.00 87.00 189 THR A O 1
ATOM 1496 N N . ARG A 1 190 ? -8.576 12.427 -13.060 1.00 84.12 190 ARG A N 1
ATOM 1497 C CA . ARG A 1 190 ? -9.376 11.631 -12.112 1.00 84.12 190 ARG A CA 1
ATOM 1498 C C . ARG A 1 190 ? -8.876 11.774 -10.677 1.00 84.12 190 ARG A C 1
ATOM 1500 O O . ARG A 1 190 ? -9.676 12.008 -9.782 1.00 84.12 190 ARG A O 1
ATOM 1507 N N . ALA A 1 191 ? -7.569 11.687 -10.454 1.00 81.44 191 ALA A N 1
ATOM 1508 C CA . ALA A 1 191 ? -6.975 11.716 -9.119 1.00 81.44 191 ALA A CA 1
ATOM 1509 C C . ALA A 1 191 ? -6.988 13.094 -8.453 1.00 81.44 191 ALA A C 1
ATOM 1511 O O . ALA A 1 191 ? -7.055 13.173 -7.228 1.00 81.44 191 ALA A O 1
ATOM 1512 N N . THR A 1 192 ? -6.919 14.171 -9.235 1.00 83.69 192 THR A N 1
ATOM 1513 C CA . THR A 1 192 ? -6.690 15.523 -8.701 1.00 83.69 192 THR A CA 1
ATOM 1514 C C . THR A 1 192 ? -7.863 16.475 -8.881 1.00 83.69 192 THR A C 1
ATOM 1516 O O . THR A 1 192 ? -7.975 17.417 -8.098 1.00 83.69 192 THR A O 1
ATOM 1519 N N . LEU A 1 193 ? -8.730 16.248 -9.875 1.00 85.75 193 LEU A N 1
ATOM 1520 C CA . LEU A 1 193 ? -9.790 17.191 -10.243 1.00 85.75 193 LEU A CA 1
ATOM 1521 C C . LEU A 1 193 ? -11.200 16.616 -10.111 1.00 85.75 193 LEU A C 1
ATOM 1523 O O . LEU A 1 193 ? -12.091 17.352 -9.707 1.00 85.75 193 LEU A O 1
ATOM 1527 N N . THR A 1 194 ? -11.428 15.336 -10.429 1.00 84.19 194 THR A N 1
ATOM 1528 C CA . THR A 1 194 ? -12.806 14.803 -10.493 1.00 84.19 194 THR A CA 1
ATOM 1529 C C . THR A 1 194 ? -13.130 13.743 -9.443 1.00 84.19 194 THR A C 1
ATOM 1531 O O . THR A 1 194 ? -14.269 13.648 -9.002 1.00 84.19 194 THR A O 1
ATOM 1534 N N . GLY A 1 195 ? -12.161 12.925 -9.030 1.00 79.81 195 GLY A N 1
ATOM 1535 C CA . GLY A 1 195 ? -12.380 11.772 -8.146 1.00 79.81 195 GLY A CA 1
ATOM 1536 C C . GLY A 1 195 ? -13.122 10.604 -8.811 1.00 79.81 195 GLY A C 1
ATOM 1537 O O . GLY A 1 195 ? -13.363 9.580 -8.167 1.00 79.81 195 GLY A O 1
ATOM 1538 N N . ASN A 1 196 ? -13.492 10.733 -10.090 1.00 82.69 196 ASN A N 1
ATOM 1539 C CA . ASN A 1 196 ? -14.264 9.727 -10.819 1.00 82.69 196 ASN A CA 1
ATOM 1540 C C . ASN A 1 196 ? -13.495 8.411 -10.905 1.00 82.69 196 ASN A C 1
ATOM 1542 O O . ASN A 1 196 ? -12.297 8.418 -11.167 1.00 82.69 196 ASN A O 1
ATOM 1546 N N . GLY A 1 197 ? -14.173 7.281 -10.699 1.00 75.38 197 GLY A N 1
ATOM 1547 C CA . GLY A 1 197 ? -13.561 5.949 -10.805 1.00 75.38 197 GLY A CA 1
ATOM 1548 C C . GLY A 1 197 ? -12.532 5.634 -9.714 1.00 75.38 197 GLY A C 1
ATOM 1549 O O . GLY A 1 197 ? -11.974 4.542 -9.693 1.00 75.38 197 GLY A O 1
ATOM 1550 N N . ILE A 1 198 ? -12.290 6.556 -8.778 1.00 75.31 198 ILE A N 1
ATOM 1551 C CA . ILE A 1 198 ? -11.468 6.286 -7.607 1.00 75.31 198 ILE A CA 1
ATOM 1552 C C . ILE A 1 198 ? -12.406 5.978 -6.454 1.00 75.31 198 ILE A C 1
ATOM 1554 O O . ILE A 1 198 ? -13.211 6.815 -6.032 1.00 75.31 198 ILE A O 1
ATOM 1558 N N . THR A 1 199 ? -12.298 4.747 -5.959 1.00 71.81 199 THR A N 1
ATOM 1559 C CA . THR A 1 199 ? -13.070 4.262 -4.818 1.00 71.81 199 THR A CA 1
ATOM 1560 C C . THR A 1 199 ? -12.971 5.276 -3.671 1.00 71.81 199 THR A C 1
ATOM 1562 O O . THR A 1 199 ? -11.893 5.808 -3.407 1.00 71.81 199 THR A O 1
ATOM 1565 N N . GLY A 1 200 ? -14.109 5.613 -3.061 1.00 68.38 200 GLY A N 1
ATOM 1566 C CA . GLY A 1 200 ? -14.219 6.592 -1.974 1.00 68.38 200 GLY A CA 1
ATOM 1567 C C . GLY A 1 200 ? -14.105 8.076 -2.355 1.00 68.38 200 GLY A C 1
ATOM 1568 O O . GLY A 1 200 ? -14.464 8.912 -1.532 1.00 68.38 200 GLY A O 1
ATOM 1569 N N . LEU A 1 201 ? -13.660 8.428 -3.570 1.00 70.25 201 LEU A N 1
ATOM 1570 C CA . LEU A 1 201 ? -13.501 9.825 -4.020 1.00 70.25 201 LEU A CA 1
ATOM 1571 C C . LEU A 1 201 ? -14.579 10.303 -4.997 1.00 70.25 201 LEU A C 1
ATOM 1573 O O . LEU A 1 201 ? -14.739 11.514 -5.168 1.00 70.25 201 LEU A O 1
ATOM 1577 N N . SER A 1 202 ? -15.299 9.388 -5.649 1.00 68.75 202 SER A N 1
ATOM 1578 C CA . SER A 1 202 ? -16.294 9.741 -6.670 1.00 68.75 202 SER A CA 1
ATOM 1579 C C . SER A 1 202 ? -17.391 10.633 -6.079 1.00 68.75 202 SER A C 1
ATOM 1581 O O . SER A 1 202 ? -18.076 10.230 -5.145 1.00 68.75 202 SER A O 1
ATOM 1583 N N . GLY A 1 203 ? -17.518 11.862 -6.593 1.00 66.56 203 GLY A N 1
ATOM 1584 C CA . GLY A 1 203 ? -18.469 12.870 -6.097 1.00 66.56 203 GLY A CA 1
ATOM 1585 C C . GLY A 1 203 ? -18.075 13.565 -4.784 1.00 66.56 203 GLY A C 1
ATOM 1586 O O . GLY A 1 203 ? -18.843 14.371 -4.262 1.00 66.56 203 GLY A O 1
ATOM 1587 N N . HIS A 1 204 ? -16.891 13.281 -4.230 1.00 67.81 204 HIS A N 1
ATOM 1588 C CA . HIS A 1 204 ? -16.496 13.731 -2.889 1.00 67.81 204 HIS A CA 1
ATOM 1589 C C . HIS A 1 204 ? -15.066 14.286 -2.808 1.00 67.81 204 HIS A C 1
ATOM 1591 O O . HIS A 1 204 ? -14.524 14.415 -1.712 1.00 67.81 204 HIS A O 1
ATOM 1597 N N . LEU A 1 205 ? -14.435 14.633 -3.933 1.00 72.94 205 LEU A N 1
ATOM 1598 C CA . LEU A 1 205 ? -13.020 15.024 -3.978 1.00 72.94 205 LEU A CA 1
ATOM 1599 C C . LEU A 1 205 ? -12.651 16.123 -2.962 1.00 72.94 205 LEU A C 1
ATOM 1601 O O . LEU A 1 205 ? -11.652 16.007 -2.253 1.00 72.94 205 LEU A O 1
ATOM 1605 N N . GLU A 1 206 ? -13.465 17.172 -2.842 1.00 70.75 206 GLU A N 1
ATOM 1606 C CA . GLU A 1 206 ? -13.205 18.265 -1.895 1.00 70.75 206 GLU A CA 1
ATOM 1607 C C . GLU A 1 206 ? -13.165 17.802 -0.439 1.00 70.75 206 GLU A C 1
ATOM 1609 O O . GLU A 1 206 ? -12.391 18.315 0.375 1.00 70.75 206 GLU A O 1
ATOM 1614 N N . LYS A 1 207 ? -13.972 16.788 -0.122 1.00 68.06 207 LYS A N 1
ATOM 1615 C CA . LYS A 1 207 ? -14.095 16.198 1.210 1.00 68.06 207 LYS A CA 1
ATOM 1616 C C . LYS A 1 207 ? -12.842 15.412 1.596 1.00 68.06 207 LYS A C 1
ATOM 1618 O O . LYS A 1 207 ? -12.547 15.268 2.779 1.00 68.06 207 LYS A O 1
ATOM 1623 N N . TRP A 1 208 ? -12.089 14.947 0.607 1.00 72.31 208 TRP A N 1
ATOM 1624 C CA . TRP A 1 208 ? -10.868 14.164 0.777 1.00 72.31 208 TRP A CA 1
ATOM 1625 C C . TRP A 1 208 ? -9.584 14.983 0.751 1.00 72.31 208 TRP A C 1
ATOM 1627 O O . TRP A 1 208 ? -8.502 14.449 0.998 1.00 72.31 208 TRP A O 1
ATOM 1637 N N . ARG A 1 209 ? -9.681 16.292 0.505 1.00 80.88 209 ARG A N 1
ATOM 1638 C CA . ARG A 1 209 ? -8.540 17.191 0.676 1.00 80.88 209 ARG A CA 1
ATOM 1639 C C . ARG A 1 209 ? -8.139 17.246 2.147 1.00 80.88 209 ARG A C 1
ATOM 1641 O O . ARG A 1 209 ? -8.985 17.173 3.039 1.00 80.88 209 ARG A O 1
ATOM 1648 N N . ILE A 1 210 ? -6.849 17.460 2.401 1.00 83.81 210 ILE A N 1
ATOM 1649 C CA . ILE A 1 210 ? -6.295 17.591 3.758 1.00 83.81 210 ILE A CA 1
ATOM 1650 C C . ILE A 1 210 ? -7.069 18.646 4.561 1.00 83.81 210 ILE A C 1
ATOM 1652 O O . ILE A 1 210 ? -7.375 18.432 5.728 1.00 83.81 210 ILE A O 1
ATOM 1656 N N . GLN A 1 211 ? -7.467 19.751 3.927 1.00 85.56 211 GLN A N 1
ATOM 1657 C CA . GLN A 1 211 ? -8.278 20.790 4.560 1.00 85.56 211 GLN A CA 1
ATOM 1658 C C . GLN A 1 211 ? -9.657 20.270 4.989 1.00 85.56 211 GLN A C 1
ATOM 1660 O O . GLN A 1 211 ? -10.134 20.646 6.054 1.00 85.56 211 GLN A O 1
ATOM 1665 N N . GLY A 1 212 ? -10.289 19.400 4.194 1.00 80.62 212 GLY A N 1
ATOM 1666 C CA . GLY A 1 212 ? -11.550 18.747 4.549 1.00 80.62 212 GLY A CA 1
ATOM 1667 C C . GLY A 1 212 ? -11.399 17.855 5.777 1.00 80.62 212 GLY A C 1
ATOM 1668 O O . GLY A 1 212 ? -12.186 17.973 6.713 1.00 80.62 212 GLY A O 1
ATOM 1669 N N . ILE A 1 213 ? -10.338 17.045 5.819 1.00 82.88 213 ILE A N 1
ATOM 1670 C CA . ILE A 1 213 ? -10.013 16.200 6.977 1.00 82.88 213 ILE A CA 1
ATOM 1671 C C . ILE A 1 213 ? -9.763 17.068 8.217 1.00 82.88 213 ILE A C 1
ATOM 1673 O O . ILE A 1 213 ? -10.411 16.842 9.230 1.00 82.88 213 ILE A O 1
ATOM 1677 N N . ILE A 1 214 ? -8.916 18.103 8.122 1.00 85.50 214 ILE A N 1
ATOM 1678 C CA . ILE A 1 214 ? -8.613 19.031 9.230 1.00 85.50 214 ILE A CA 1
ATOM 1679 C C . ILE A 1 214 ? -9.875 19.728 9.747 1.00 85.50 214 ILE A C 1
ATOM 1681 O O . ILE A 1 214 ? -10.041 19.895 10.955 1.00 85.50 214 ILE A O 1
ATOM 1685 N N . ARG A 1 215 ? -10.762 20.176 8.848 1.00 82.69 215 ARG A N 1
ATOM 1686 C CA . ARG A 1 215 ? -12.036 20.793 9.242 1.00 82.69 215 ARG A CA 1
ATOM 1687 C C . ARG A 1 215 ? -12.887 19.811 10.038 1.00 82.69 215 ARG A C 1
ATOM 1689 O O . ARG A 1 215 ? -13.392 20.188 11.092 1.00 82.69 215 ARG A O 1
ATOM 1696 N N . MET A 1 216 ? -12.983 18.565 9.578 1.00 79.31 216 MET A N 1
ATOM 1697 C CA . MET A 1 216 ? -13.725 17.520 10.282 1.00 79.31 216 MET A CA 1
ATOM 1698 C C . MET A 1 216 ? -13.142 17.207 11.651 1.00 79.31 216 MET A C 1
ATOM 1700 O O . MET A 1 216 ? -13.895 17.172 12.620 1.00 79.31 216 MET A O 1
ATOM 1704 N N . THR A 1 217 ? -11.823 17.032 11.768 1.00 85.06 217 THR A N 1
ATOM 1705 C CA . THR A 1 217 ? -11.201 16.778 13.074 1.00 85.06 217 THR A CA 1
ATOM 1706 C C . THR A 1 217 ? -11.425 17.933 14.031 1.00 85.06 217 THR A C 1
ATOM 1708 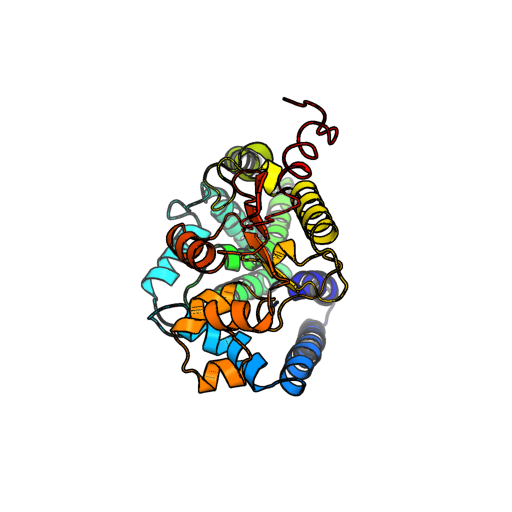O O . THR A 1 217 ? -11.851 17.703 15.156 1.00 85.06 217 THR A O 1
ATOM 1711 N N . LYS A 1 218 ? -11.237 19.181 13.583 1.00 85.56 218 LYS A N 1
ATOM 1712 C CA . LYS A 1 218 ? -11.503 20.366 14.415 1.00 85.56 218 LYS A CA 1
ATOM 1713 C C . LYS A 1 218 ? -12.965 20.458 14.848 1.00 85.56 218 LYS A C 1
ATOM 1715 O O . LYS A 1 218 ? -13.239 20.848 15.979 1.00 85.56 218 LYS A O 1
ATOM 1720 N N . MET A 1 219 ? -13.901 20.126 13.962 1.00 80.75 219 MET A N 1
ATOM 1721 C CA . MET A 1 219 ? -15.328 20.132 14.275 1.00 80.75 219 MET A CA 1
ATOM 1722 C C . MET A 1 219 ? -15.670 19.047 15.305 1.00 80.75 219 MET A C 1
ATOM 1724 O O . MET A 1 219 ? -16.290 19.356 16.320 1.00 80.75 219 MET A O 1
ATOM 1728 N N . ALA A 1 220 ? -15.197 17.815 15.101 1.00 81.12 220 ALA A N 1
ATOM 1729 C CA . ALA A 1 220 ? -15.372 16.718 16.050 1.00 81.12 220 ALA A CA 1
ATOM 1730 C C . ALA A 1 220 ? -14.760 17.046 17.423 1.00 81.12 220 ALA A C 1
ATOM 1732 O O . ALA A 1 220 ? -15.403 16.839 18.448 1.00 81.12 220 ALA A O 1
ATOM 1733 N N . SER A 1 221 ? -13.566 17.642 17.447 1.00 83.81 221 SER A N 1
ATOM 1734 C CA . SER A 1 221 ? -12.901 18.136 18.657 1.00 83.81 221 SER A CA 1
ATOM 1735 C C . SER A 1 221 ? -13.726 19.172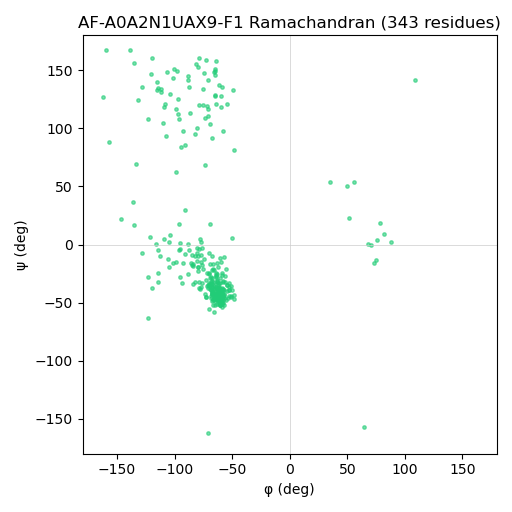 19.419 1.00 83.81 221 SER A C 1
ATOM 1737 O O . SER A 1 221 ? -13.872 19.066 20.635 1.00 83.81 221 SER A O 1
ATOM 1739 N N . LYS A 1 222 ? -14.309 20.155 18.720 1.00 82.56 222 LYS A N 1
ATOM 1740 C CA . LYS A 1 222 ? -15.184 21.163 19.344 1.00 82.56 222 LYS A CA 1
ATOM 1741 C C . LYS A 1 222 ? -16.448 20.542 19.935 1.00 82.56 222 LYS A C 1
ATOM 1743 O O . LYS A 1 222 ? -16.896 20.949 21.001 1.00 82.56 222 LYS A O 1
ATOM 1748 N N . LEU A 1 223 ? -17.023 19.565 19.239 1.00 76.50 223 LEU A N 1
ATOM 1749 C CA . LEU A 1 223 ? -18.285 18.940 19.636 1.00 76.50 223 LEU A CA 1
ATOM 1750 C C . LEU A 1 223 ? -18.093 17.890 20.737 1.00 76.50 223 LEU A C 1
ATOM 1752 O O . LEU A 1 223 ? -19.025 17.627 21.493 1.00 76.50 223 LEU A O 1
ATOM 1756 N N . ALA A 1 224 ? -16.872 17.380 20.915 1.00 76.25 224 ALA A N 1
ATOM 1757 C CA . ALA A 1 224 ? -16.447 16.607 22.083 1.00 76.25 224 ALA A CA 1
ATOM 1758 C C . ALA A 1 224 ? -16.273 17.530 23.296 1.00 76.25 224 ALA A C 1
ATOM 1760 O O . ALA A 1 224 ? -15.162 17.780 23.772 1.00 76.25 224 ALA A O 1
ATOM 1761 N N . SER A 1 225 ? -17.389 18.066 23.784 1.00 65.00 225 SER A N 1
ATOM 1762 C CA . SER A 1 225 ? -17.432 18.862 25.007 1.00 65.00 225 SER A CA 1
ATOM 1763 C C . SER A 1 225 ? -17.230 17.943 26.219 1.00 65.00 225 SER A C 1
ATOM 1765 O O . SER A 1 225 ? -17.999 17.009 26.429 1.00 65.00 225 SER A O 1
ATOM 1767 N N . GLY A 1 226 ? -16.169 18.190 26.994 1.00 70.25 226 GLY A N 1
ATOM 1768 C CA . GLY A 1 226 ? -15.803 17.426 28.194 1.00 70.25 226 GLY A CA 1
ATOM 1769 C C . GLY A 1 226 ? -14.551 16.550 28.040 1.00 70.25 226 GLY A C 1
ATOM 1770 O O . GLY A 1 226 ? -14.335 15.906 27.014 1.00 70.25 226 GLY A O 1
ATOM 1771 N N . ASP A 1 227 ? -13.738 16.479 29.097 1.00 75.38 227 ASP A N 1
ATOM 1772 C CA . ASP A 1 227 ? -12.443 15.761 29.130 1.00 75.38 227 ASP A CA 1
ATOM 1773 C C . ASP A 1 227 ? -12.562 14.227 29.031 1.00 75.38 227 ASP A C 1
ATOM 1775 O O . ASP A 1 227 ? -11.574 13.500 28.854 1.00 75.38 227 ASP A O 1
ATOM 1779 N N . ASN A 1 228 ? -13.793 13.726 29.138 1.00 80.62 228 ASN A N 1
ATOM 1780 C CA . ASN A 1 228 ? -14.133 12.309 29.062 1.00 80.62 228 ASN A CA 1
ATOM 1781 C C . ASN A 1 228 ? -14.794 11.918 27.735 1.00 80.62 228 ASN A C 1
ATOM 1783 O O . ASN A 1 228 ? -15.155 10.754 27.572 1.00 80.62 228 ASN A O 1
ATOM 1787 N N . ALA A 1 229 ? -14.953 12.855 26.795 1.00 84.56 229 ALA A N 1
ATOM 1788 C CA . ALA A 1 229 ? -15.456 12.535 25.469 1.00 84.56 229 ALA A CA 1
ATOM 1789 C C . ALA A 1 229 ? -14.468 11.623 24.730 1.00 84.56 229 ALA A C 1
ATOM 1791 O O . ALA A 1 229 ? -13.275 11.925 24.617 1.00 84.56 229 ALA A O 1
ATOM 1792 N N . MET A 1 230 ? -14.983 10.503 24.226 1.00 88.81 230 MET A N 1
ATOM 1793 C CA . MET A 1 230 ? -14.231 9.567 23.401 1.00 88.81 230 MET A CA 1
ATOM 1794 C C . MET A 1 230 ? -14.670 9.662 21.948 1.00 88.81 230 MET A C 1
ATOM 1796 O O . MET A 1 230 ? -15.840 9.907 21.651 1.00 88.81 230 MET A O 1
ATOM 1800 N N . VAL A 1 231 ? -13.734 9.423 21.036 1.00 89.31 231 VAL A N 1
ATOM 1801 C CA . VAL A 1 231 ? -13.991 9.451 19.598 1.00 89.31 231 VAL A CA 1
ATOM 1802 C C . VAL A 1 231 ? -13.783 8.070 18.998 1.00 89.31 231 VAL A C 1
ATOM 1804 O O . VAL A 1 231 ? -12.775 7.402 19.235 1.00 89.31 231 VAL A O 1
ATOM 1807 N N . TYR A 1 232 ? -14.756 7.668 18.192 1.00 89.69 232 TYR A N 1
ATOM 1808 C CA . TYR A 1 232 ? -14.684 6.541 17.283 1.00 89.69 232 TYR A CA 1
ATOM 1809 C C . TYR A 1 232 ? -14.766 7.070 15.856 1.00 89.69 232 TYR A C 1
ATOM 1811 O O . TYR A 1 232 ? -15.611 7.906 15.540 1.00 89.69 232 TYR A O 1
ATOM 1819 N N . SER A 1 233 ? -13.898 6.570 14.985 1.00 88.00 233 SER A N 1
ATOM 1820 C CA . SER A 1 233 ? -13.941 6.890 13.566 1.00 88.00 233 SER A CA 1
ATOM 1821 C C . SER A 1 233 ? -13.942 5.613 12.752 1.00 88.00 233 SER A C 1
ATOM 1823 O O . SER A 1 233 ? -13.136 4.714 12.990 1.00 88.00 233 SER A O 1
ATOM 1825 N N . THR A 1 234 ? -14.801 5.558 11.742 1.00 85.38 234 THR A N 1
ATOM 1826 C CA . THR A 1 234 ? -14.826 4.428 10.809 1.00 85.38 234 THR A CA 1
ATOM 1827 C C . THR A 1 234 ? -13.694 4.485 9.778 1.00 85.38 234 THR A C 1
ATOM 1829 O O . THR A 1 234 ? -13.450 3.518 9.062 1.00 85.38 234 THR A O 1
ATOM 1832 N N . TRP A 1 235 ? -12.957 5.599 9.717 1.00 85.88 235 TRP A N 1
ATOM 1833 C CA . TRP A 1 235 ? -11.704 5.711 8.975 1.00 85.88 235 TRP A CA 1
ATOM 1834 C C . TRP A 1 235 ? -10.622 6.343 9.849 1.00 85.88 235 TRP A C 1
ATOM 1836 O O . TRP A 1 235 ? -10.772 7.454 10.360 1.00 85.88 235 TRP A O 1
ATOM 1846 N N . SER A 1 236 ? -9.494 5.653 9.992 1.00 86.56 236 SER A N 1
ATOM 1847 C CA . SER A 1 236 ? -8.410 6.060 10.896 1.00 86.56 236 SER A CA 1
ATOM 1848 C C . SER A 1 236 ? -7.777 7.411 10.539 1.00 86.56 236 SER A C 1
ATOM 1850 O O . SER A 1 236 ? -7.157 8.039 11.390 1.00 86.56 236 SER A O 1
ATOM 1852 N N . GLY A 1 237 ? -7.950 7.898 9.305 1.00 85.44 237 GLY A N 1
ATOM 1853 C CA . GLY A 1 237 ? -7.442 9.207 8.889 1.00 85.44 237 GLY A CA 1
ATOM 1854 C C . GLY A 1 237 ? -8.062 10.389 9.645 1.00 85.44 237 GLY A C 1
ATOM 1855 O O . GLY A 1 237 ? -7.361 11.364 9.894 1.00 85.44 237 GLY A O 1
ATOM 1856 N N . TYR A 1 238 ? -9.318 10.290 10.103 1.00 85.19 238 TYR A N 1
ATOM 1857 C CA . TYR A 1 238 ? -9.937 11.335 10.941 1.00 85.19 238 TYR A CA 1
ATOM 1858 C C . TYR A 1 238 ? -9.461 11.325 12.393 1.00 85.19 238 TYR A C 1
ATOM 1860 O O . TYR A 1 238 ? -9.880 12.162 13.180 1.00 85.19 238 TYR A O 1
ATOM 1868 N N . LEU A 1 239 ? -8.617 10.374 12.786 1.00 88.38 239 LEU A N 1
ATOM 1869 C CA . LEU A 1 239 ? -8.014 10.385 14.116 1.00 88.38 239 LEU A CA 1
ATOM 1870 C C . LEU A 1 239 ? -6.759 11.273 14.144 1.00 88.38 239 LEU A C 1
ATOM 1872 O O . LEU A 1 239 ? -6.302 11.681 15.208 1.00 88.38 239 LEU A O 1
ATOM 1876 N N . VAL A 1 240 ? -6.204 11.607 12.972 1.00 85.50 240 VAL A N 1
ATOM 1877 C CA . VAL A 1 240 ? -4.998 12.430 12.849 1.00 85.50 240 VAL A CA 1
ATOM 1878 C C . VAL A 1 240 ? -5.330 13.897 13.122 1.00 85.50 240 VAL A C 1
ATOM 1880 O O . VAL A 1 240 ? -6.110 14.516 12.400 1.00 85.50 240 VAL A O 1
ATOM 1883 N N . GLY A 1 241 ? -4.693 14.470 14.145 1.00 82.50 241 GLY A N 1
ATOM 1884 C CA . GLY A 1 241 ? -4.903 15.865 14.552 1.00 82.50 241 GLY A CA 1
ATOM 1885 C C . GLY A 1 241 ? -6.129 16.083 15.442 1.00 82.50 241 GLY A C 1
ATOM 1886 O O . GLY A 1 241 ? -6.493 17.229 15.693 1.00 82.50 241 GLY A O 1
ATOM 1887 N N . LEU A 1 242 ? -6.760 15.003 15.907 1.00 87.06 242 LEU A N 1
ATOM 1888 C CA . LEU A 1 242 ? -7.795 15.048 16.929 1.00 87.06 242 LEU A CA 1
ATOM 1889 C C . LEU A 1 242 ? -7.155 15.293 18.309 1.00 87.06 242 LEU A C 1
ATOM 1891 O O . LEU A 1 242 ? -6.187 14.627 18.669 1.00 87.06 242 LEU A O 1
ATOM 1895 N N . ASP A 1 243 ? -7.714 16.212 19.096 1.00 87.12 243 ASP A N 1
ATOM 1896 C CA . ASP A 1 243 ? -7.254 16.559 20.457 1.00 87.12 243 ASP A CA 1
ATOM 1897 C C . ASP A 1 243 ? -8.025 15.821 21.575 1.00 87.12 243 ASP A C 1
ATOM 1899 O O . ASP A 1 243 ? -8.008 16.225 22.738 1.00 87.12 243 ASP A O 1
ATOM 1903 N N . LYS A 1 244 ? -8.720 14.734 21.224 1.00 88.25 244 LYS A N 1
ATOM 1904 C CA . LYS A 1 244 ? -9.588 13.958 22.123 1.00 88.25 244 LYS A CA 1
ATOM 1905 C C . LYS A 1 244 ? -9.125 12.518 22.258 1.00 88.25 244 LYS A C 1
ATOM 1907 O O . LYS A 1 244 ? -8.406 11.991 21.410 1.00 88.25 244 LYS A O 1
ATOM 1912 N N . LYS A 1 245 ? -9.582 11.861 23.327 1.00 90.94 245 LYS A N 1
ATOM 1913 C CA . LYS A 1 245 ? -9.310 10.442 23.568 1.00 90.94 245 LYS A CA 1
ATOM 1914 C C . LYS A 1 245 ? -9.979 9.603 22.482 1.00 90.94 245 LYS A C 1
ATOM 1916 O O . LYS A 1 245 ? -11.172 9.731 22.226 1.00 90.94 245 LYS A O 1
ATOM 1921 N N . ILE A 1 246 ? -9.207 8.726 21.861 1.00 91.50 246 ILE A N 1
ATOM 1922 C CA . ILE A 1 246 ? -9.702 7.736 20.904 1.00 91.50 246 ILE A CA 1
ATOM 1923 C C . ILE A 1 246 ? -10.099 6.493 21.699 1.00 91.50 246 ILE A C 1
ATOM 1925 O O . ILE A 1 246 ? -9.447 6.171 22.694 1.00 91.50 246 ILE A O 1
ATOM 1929 N N . ILE A 1 247 ? -11.152 5.785 21.284 1.00 90.56 247 ILE A N 1
ATOM 1930 C CA . ILE A 1 247 ? -11.477 4.497 21.907 1.00 90.56 247 ILE A CA 1
ATOM 1931 C C . ILE A 1 247 ? -10.337 3.502 21.632 1.00 90.56 247 ILE A C 1
ATOM 1933 O O . ILE A 1 247 ? -10.089 3.194 20.461 1.00 90.56 247 ILE A O 1
ATOM 1937 N N . PRO A 1 248 ? -9.682 2.944 22.669 1.00 89.56 248 PRO A N 1
ATOM 1938 C CA . PRO A 1 248 ? -8.578 2.013 22.470 1.00 89.56 248 PRO A CA 1
ATOM 1939 C C . PRO A 1 248 ? -8.997 0.789 21.654 1.00 89.56 248 PRO A C 1
ATOM 1941 O O . PRO A 1 248 ? -10.037 0.181 21.932 1.00 89.56 248 PRO A O 1
ATOM 1944 N N . GLY A 1 249 ? -8.168 0.402 20.685 1.00 88.69 249 GLY A N 1
ATOM 1945 C CA . GLY A 1 249 ? -8.434 -0.714 19.770 1.00 88.69 249 GLY A CA 1
ATOM 1946 C C . GLY A 1 249 ? -9.217 -0.323 18.510 1.00 88.69 249 GLY A C 1
ATOM 1947 O O . GLY A 1 249 ? -9.538 -1.187 17.694 1.00 88.69 249 GLY A O 1
ATOM 1948 N N . THR A 1 250 ? -9.539 0.964 18.336 1.00 89.69 250 THR A N 1
ATOM 1949 C CA . THR A 1 250 ? -10.247 1.492 17.152 1.00 89.69 250 THR A CA 1
ATOM 1950 C C . THR A 1 250 ? -9.362 2.346 16.241 1.00 89.69 250 THR A C 1
ATOM 1952 O O . THR A 1 250 ? -9.824 2.876 15.234 1.00 89.69 250 THR A O 1
ATOM 1955 N N . GLU A 1 251 ? -8.066 2.436 16.543 1.00 89.25 251 GLU A N 1
ATOM 1956 C CA . GLU A 1 251 ? -7.081 3.212 15.784 1.00 89.25 251 GLU A CA 1
ATOM 1957 C C . GLU A 1 251 ? -6.896 2.665 14.364 1.00 89.25 251 GLU A C 1
ATOM 1959 O O . GLU A 1 251 ? -6.558 3.403 13.437 1.00 89.25 251 GLU A O 1
ATOM 1964 N N . ASN A 1 252 ? -7.138 1.365 14.182 1.00 87.06 252 ASN A N 1
ATOM 1965 C CA . ASN A 1 252 ? -7.133 0.701 12.892 1.00 87.06 252 ASN A CA 1
ATOM 1966 C C . ASN A 1 252 ? -8.554 0.286 12.499 1.00 87.06 252 ASN A C 1
ATOM 1968 O O . ASN A 1 252 ? -9.067 -0.729 12.970 1.00 87.06 252 ASN A O 1
ATOM 1972 N N . HIS A 1 253 ? -9.159 1.027 11.570 1.00 84.31 253 HIS A N 1
ATOM 1973 C CA . HIS A 1 253 ? -10.497 0.721 11.060 1.00 84.31 253 HIS A CA 1
ATOM 1974 C C . HIS A 1 253 ? -10.613 -0.698 10.476 1.00 84.31 253 HIS A C 1
ATOM 1976 O O . HIS A 1 253 ? -11.673 -1.314 10.555 1.00 84.31 253 HIS A O 1
ATOM 1982 N N . PHE A 1 254 ? -9.512 -1.275 9.978 1.00 84.00 254 PHE A N 1
ATOM 1983 C CA . PHE A 1 254 ? -9.520 -2.636 9.456 1.00 84.00 254 PHE A CA 1
ATOM 1984 C C . PHE A 1 254 ? -9.799 -3.717 10.507 1.00 84.00 254 PHE A C 1
ATOM 1986 O O . PHE A 1 254 ? -10.228 -4.814 10.148 1.00 84.00 254 PHE A O 1
ATOM 1993 N N . ALA A 1 255 ? -9.563 -3.425 11.789 1.00 86.56 255 ALA A N 1
ATOM 1994 C CA . ALA A 1 255 ? -9.820 -4.360 12.876 1.00 86.56 255 ALA A CA 1
ATOM 1995 C C . ALA A 1 255 ? -11.317 -4.702 12.983 1.00 86.56 255 ALA A C 1
ATOM 1997 O O . ALA A 1 255 ? -11.669 -5.835 13.298 1.00 86.56 255 ALA A O 1
ATOM 1998 N N . GLN A 1 256 ? -12.202 -3.763 12.627 1.00 86.25 256 GLN A N 1
ATOM 1999 C CA . GLN A 1 256 ? -13.652 -3.977 12.665 1.00 86.25 256 GLN A CA 1
ATOM 2000 C C . GLN A 1 256 ? -14.130 -4.993 11.621 1.00 86.25 256 GLN A C 1
ATOM 2002 O O . GLN A 1 256 ? -15.021 -5.785 11.918 1.00 86.25 256 GLN A O 1
ATOM 2007 N N . PHE A 1 257 ? -13.493 -5.056 10.446 1.00 84.19 257 PHE A N 1
ATOM 2008 C CA . PHE A 1 257 ? -13.844 -6.042 9.414 1.00 84.19 257 PHE A CA 1
ATOM 2009 C C . PHE A 1 257 ? -13.497 -7.478 9.812 1.00 84.19 257 PHE A C 1
ATOM 2011 O O . PHE A 1 257 ? -14.131 -8.421 9.341 1.00 84.19 257 PHE A O 1
ATOM 2018 N N . ILE A 1 258 ? -12.483 -7.658 10.661 1.00 89.19 258 ILE A N 1
ATOM 2019 C CA . ILE A 1 258 ? -12.024 -8.986 11.083 1.00 89.19 258 ILE A CA 1
ATOM 2020 C C . ILE A 1 258 ? -12.524 -9.376 12.474 1.00 89.19 258 ILE A C 1
ATOM 2022 O O . ILE A 1 258 ? -12.527 -10.560 12.789 1.00 89.19 258 ILE A O 1
ATOM 2026 N N . ALA A 1 259 ? -13.017 -8.431 13.282 1.00 91.62 259 ALA A N 1
ATOM 2027 C CA . ALA A 1 259 ? -13.544 -8.709 14.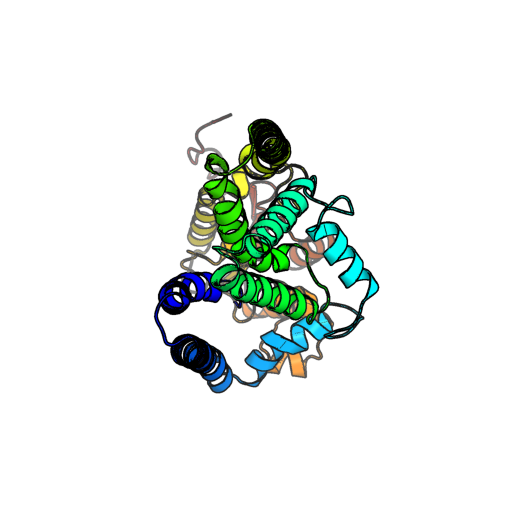619 1.00 91.62 259 ALA A CA 1
ATOM 2028 C C . ALA A 1 259 ? -14.624 -9.818 14.644 1.00 91.62 259 ALA A C 1
ATOM 2030 O O . ALA A 1 259 ? -14.574 -10.658 15.546 1.00 91.62 259 ALA A O 1
ATOM 2031 N N . PRO A 1 260 ? -15.555 -9.912 13.667 1.00 89.88 260 PRO A N 1
ATOM 2032 C CA . PRO A 1 260 ? -16.530 -11.005 13.616 1.00 89.88 260 PRO A CA 1
ATOM 2033 C C . PRO A 1 260 ? -15.920 -12.385 13.335 1.00 89.88 260 PRO A C 1
ATOM 2035 O O . PRO A 1 260 ? -16.551 -13.391 13.637 1.00 89.88 260 PRO A O 1
ATOM 2038 N N . LYS A 1 261 ? -14.715 -12.440 12.751 1.00 91.56 261 LYS A N 1
ATOM 2039 C CA . LYS A 1 261 ? -13.994 -13.685 12.438 1.00 91.56 261 LYS A CA 1
ATOM 2040 C C . LYS A 1 261 ? -13.177 -14.211 13.621 1.00 91.56 261 LYS A C 1
ATOM 2042 O O . LYS A 1 261 ? -12.645 -15.311 13.540 1.00 91.56 261 LYS A O 1
ATOM 2047 N N . LEU A 1 262 ? -13.058 -13.427 14.691 1.00 93.50 262 LEU A N 1
ATOM 2048 C CA . LEU A 1 262 ? -12.293 -13.766 15.885 1.00 93.50 262 LEU A CA 1
ATOM 2049 C C . LEU A 1 262 ? -13.216 -14.229 17.011 1.00 93.50 262 LEU A C 1
ATOM 2051 O O . LEU A 1 262 ? -14.291 -13.658 17.228 1.00 93.50 262 LEU A O 1
ATOM 2055 N N . SER A 1 263 ? -12.756 -15.211 17.785 1.00 95.06 263 SER A N 1
ATOM 2056 C CA . SER A 1 263 ? -13.380 -15.560 19.060 1.00 95.06 263 SER A CA 1
ATOM 2057 C C . SER A 1 263 ? -13.262 -14.406 20.062 1.00 95.06 263 SER A C 1
ATOM 2059 O O . SER A 1 263 ? -12.376 -13.554 19.968 1.00 95.06 263 SER A O 1
ATOM 2061 N N . GLU A 1 264 ? -14.132 -14.382 21.072 1.00 94.88 264 GLU A N 1
ATOM 2062 C CA . GLU A 1 264 ? -14.075 -13.372 22.137 1.00 94.88 264 GLU A CA 1
ATOM 2063 C C . GLU A 1 264 ? -12.716 -13.367 22.857 1.00 94.88 264 GLU A C 1
ATOM 2065 O O . GLU A 1 264 ? -12.143 -12.310 23.117 1.00 94.88 264 GLU A O 1
ATOM 2070 N N . LYS A 1 265 ? -12.142 -14.553 23.097 1.00 95.06 265 LYS A N 1
ATOM 2071 C CA . LYS A 1 265 ? -10.815 -14.701 23.705 1.00 95.06 265 LYS A CA 1
ATOM 2072 C C . LYS A 1 265 ? -9.723 -14.040 22.858 1.00 95.06 265 LYS A C 1
ATOM 2074 O O . LYS A 1 265 ? -8.872 -13.339 23.403 1.00 95.06 265 LYS A O 1
ATOM 2079 N N . GLU A 1 266 ? -9.740 -14.243 21.542 1.00 94.81 266 GLU A N 1
ATOM 2080 C CA . GLU A 1 266 ? -8.774 -13.625 20.625 1.00 94.81 266 GLU A CA 1
ATOM 2081 C C . GLU A 1 266 ? -8.961 -12.113 20.541 1.00 94.81 266 GLU A C 1
ATOM 2083 O O . GLU A 1 266 ? -7.977 -11.378 20.612 1.00 94.81 266 GLU A O 1
ATOM 2088 N N . ARG A 1 267 ? -10.210 -11.639 20.464 1.00 94.38 267 ARG A N 1
ATOM 2089 C CA . ARG A 1 267 ? -10.526 -10.205 20.492 1.00 94.38 267 ARG A CA 1
ATOM 2090 C C . ARG A 1 267 ? -10.009 -9.532 21.756 1.00 94.38 267 ARG A C 1
ATOM 2092 O O . ARG A 1 267 ? -9.382 -8.480 21.661 1.00 94.38 267 ARG A O 1
ATOM 2099 N N . ASN A 1 268 ? -10.210 -10.150 22.918 1.00 92.69 268 ASN A N 1
ATOM 2100 C CA . ASN A 1 268 ? -9.727 -9.627 24.194 1.00 92.69 268 ASN A CA 1
ATOM 2101 C C . ASN A 1 268 ? -8.196 -9.605 24.253 1.00 92.69 268 ASN A C 1
ATOM 2103 O O . ASN A 1 268 ? -7.617 -8.582 24.615 1.00 92.69 268 ASN A O 1
ATOM 2107 N N . ARG A 1 269 ? -7.535 -10.687 23.820 1.00 93.19 269 ARG A N 1
ATOM 2108 C CA . ARG A 1 269 ? -6.066 -10.771 23.735 1.00 93.19 269 ARG A CA 1
ATOM 2109 C C . ARG A 1 269 ? -5.480 -9.674 22.839 1.00 93.19 269 ARG A C 1
ATOM 2111 O O . ARG A 1 269 ? -4.521 -9.008 23.214 1.00 93.19 269 ARG A O 1
ATOM 2118 N N . LEU A 1 270 ? -6.086 -9.444 21.677 1.00 92.88 270 LEU A N 1
ATOM 2119 C CA . LEU A 1 270 ? -5.612 -8.478 20.681 1.00 92.88 270 LEU A CA 1
ATOM 2120 C C . LEU A 1 270 ? -6.144 -7.051 20.903 1.00 92.88 270 LEU A C 1
ATOM 2122 O O . LEU A 1 270 ? -5.739 -6.136 20.190 1.00 92.88 270 LEU A O 1
ATOM 2126 N N . ASN A 1 271 ? -7.029 -6.848 21.886 1.00 92.38 271 ASN A N 1
ATOM 2127 C CA . ASN A 1 271 ? -7.803 -5.621 22.101 1.00 92.38 271 ASN A CA 1
ATOM 2128 C C . ASN A 1 271 ? -8.506 -5.121 20.825 1.00 92.38 271 ASN A C 1
ATOM 2130 O O . ASN A 1 271 ? -8.400 -3.954 20.451 1.00 92.38 271 ASN A O 1
ATOM 2134 N N . ILE A 1 272 ? -9.228 -6.020 20.159 1.00 93.38 272 ILE A N 1
ATOM 2135 C CA . ILE A 1 272 ? -10.020 -5.718 18.965 1.00 93.38 272 ILE A CA 1
ATOM 2136 C C . ILE A 1 272 ? -11.497 -5.753 19.355 1.00 93.38 272 ILE A C 1
ATOM 2138 O O . ILE A 1 272 ? -12.088 -6.833 19.362 1.00 93.38 272 ILE A O 1
ATOM 2142 N N . PRO A 1 273 ? -12.104 -4.610 19.716 1.00 91.94 273 PRO A N 1
ATOM 2143 C CA . PRO A 1 273 ? -13.493 -4.598 20.139 1.00 91.94 273 PRO A CA 1
ATOM 2144 C C . PRO A 1 273 ? -14.439 -4.764 18.948 1.00 91.94 273 PRO A C 1
ATOM 2146 O O . PRO A 1 273 ? -14.165 -4.248 17.863 1.00 91.94 273 PRO A O 1
ATOM 2149 N N . VAL A 1 274 ? -15.587 -5.411 19.149 1.00 90.75 274 VAL A N 1
ATOM 2150 C CA . VAL A 1 274 ? -16.716 -5.281 18.206 1.00 90.75 274 VAL A CA 1
ATOM 2151 C C . VAL A 1 274 ? -17.473 -3.972 18.444 1.00 90.75 274 VAL A C 1
ATOM 2153 O O . VAL A 1 274 ? -17.417 -3.398 19.530 1.00 90.75 274 VAL A O 1
ATOM 2156 N N . ILE A 1 275 ? -18.253 -3.518 17.456 1.00 86.25 275 ILE A N 1
ATOM 2157 C CA . ILE A 1 275 ? -19.034 -2.269 17.542 1.00 86.25 275 ILE A CA 1
ATOM 2158 C C . ILE A 1 275 ? -19.847 -2.151 18.847 1.00 86.25 275 ILE A C 1
ATOM 2160 O O . ILE A 1 275 ? -19.835 -1.100 19.477 1.00 86.25 275 ILE A O 1
ATOM 2164 N N . SER A 1 276 ? -20.518 -3.207 19.312 1.00 85.62 276 SER A N 1
ATOM 2165 C CA . SER A 1 276 ? -21.281 -3.149 20.572 1.00 85.62 276 SER A CA 1
ATOM 2166 C C . SER A 1 276 ? -20.397 -2.860 21.793 1.00 85.62 276 SER A C 1
ATOM 2168 O O . SER A 1 276 ? -20.776 -2.067 22.653 1.00 85.62 276 SER A O 1
ATOM 2170 N N . GLU A 1 277 ? -19.196 -3.440 21.849 1.00 89.69 277 GLU A N 1
ATOM 2171 C CA . GLU A 1 277 ? -18.221 -3.219 22.923 1.00 89.69 277 GLU A CA 1
ATOM 2172 C C . GLU A 1 277 ? -17.644 -1.796 22.870 1.00 89.69 277 GLU A C 1
ATOM 2174 O O . GLU A 1 277 ? -17.491 -1.159 23.910 1.00 89.69 277 GLU A O 1
ATOM 2179 N N . ILE A 1 278 ? -17.387 -1.254 21.671 1.00 88.69 278 ILE A N 1
ATOM 2180 C CA . ILE A 1 278 ? -16.980 0.152 21.477 1.00 88.69 278 ILE A CA 1
ATOM 2181 C C . ILE A 1 278 ? -18.016 1.087 22.107 1.00 88.69 278 ILE A C 1
ATOM 2183 O O . ILE A 1 278 ? -17.681 2.010 22.850 1.00 88.69 278 ILE A O 1
ATOM 2187 N N . PHE A 1 279 ? -19.294 0.835 21.829 1.00 84.88 279 PHE A N 1
ATOM 2188 C CA . PHE A 1 279 ? -20.379 1.680 22.308 1.00 84.88 279 PHE A CA 1
ATOM 2189 C C . PHE A 1 279 ? -20.579 1.592 23.819 1.00 84.88 279 PHE A C 1
ATOM 2191 O O . PHE A 1 279 ? -20.908 2.621 24.418 1.00 84.88 279 PHE A O 1
ATOM 2198 N N . ALA A 1 280 ? -20.350 0.413 24.404 1.00 85.38 280 ALA A N 1
ATOM 2199 C CA . ALA A 1 280 ? -20.374 0.193 25.845 1.00 85.38 280 ALA A CA 1
ATOM 2200 C C . ALA A 1 280 ? -19.212 0.905 26.560 1.00 85.38 280 ALA A C 1
ATOM 2202 O O . ALA A 1 280 ? -19.428 1.542 27.583 1.00 85.38 280 ALA A O 1
ATOM 2203 N N . ARG A 1 281 ? -17.994 0.884 25.993 1.00 86.50 281 ARG A N 1
ATOM 2204 C CA . ARG A 1 281 ? -16.802 1.537 26.579 1.00 86.50 281 ARG A CA 1
ATOM 2205 C C . ARG A 1 281 ? -16.952 3.050 26.753 1.00 86.50 281 ARG A C 1
ATOM 2207 O O . ARG A 1 281 ? -16.327 3.631 27.633 1.00 86.50 281 ARG A O 1
ATOM 2214 N N . ALA A 1 282 ? -17.758 3.691 25.912 1.00 80.75 282 ALA A N 1
ATOM 2215 C CA . ALA A 1 282 ? -17.841 5.144 25.856 1.00 80.75 282 ALA A CA 1
ATOM 2216 C C . ALA A 1 282 ? -18.864 5.783 26.819 1.00 80.75 282 ALA A C 1
ATOM 2218 O O . ALA A 1 282 ? -18.999 7.002 26.781 1.00 80.75 282 ALA A O 1
ATOM 2219 N N . ASN A 1 283 ? -19.591 5.000 27.640 1.00 69.00 283 ASN A N 1
ATOM 2220 C CA . ASN A 1 283 ? -20.480 5.471 28.724 1.00 69.00 283 ASN A CA 1
ATOM 2221 C C . ASN A 1 283 ? -21.221 6.797 28.415 1.00 69.00 283 ASN A C 1
ATOM 2223 O O . ASN A 1 283 ? -21.136 7.765 29.164 1.00 69.00 283 ASN A O 1
ATOM 2227 N N . ASN A 1 284 ? -21.930 6.833 27.280 1.00 69.00 284 ASN A N 1
ATOM 2228 C CA . ASN A 1 284 ? -22.722 7.953 26.731 1.00 69.00 284 ASN A CA 1
ATOM 2229 C C . ASN A 1 284 ? -21.967 9.161 26.134 1.00 69.00 284 ASN A C 1
ATOM 2231 O O . ASN A 1 284 ? -22.554 9.861 25.316 1.00 69.00 284 ASN A O 1
ATOM 2235 N N . ASN A 1 285 ? -20.671 9.350 26.391 1.00 78.81 285 ASN A N 1
ATOM 2236 C CA . ASN A 1 285 ? -19.878 10.453 25.823 1.00 78.81 285 ASN A CA 1
ATOM 2237 C C . ASN A 1 285 ? -19.054 9.999 24.610 1.00 78.81 285 ASN A C 1
ATOM 2239 O O . ASN A 1 285 ? -17.822 10.025 24.621 1.00 78.81 285 ASN A O 1
ATOM 2243 N N . LEU A 1 286 ? -19.750 9.556 23.561 1.00 84.56 286 LEU A N 1
ATOM 2244 C CA . LEU A 1 286 ? -19.137 9.088 22.319 1.00 84.56 286 LEU A CA 1
ATOM 2245 C C . LEU A 1 286 ? -19.426 10.035 21.161 1.00 84.56 286 LEU A C 1
ATOM 2247 O O . LEU A 1 286 ? -20.585 10.329 20.874 1.00 84.56 286 LEU A O 1
ATOM 2251 N N . ILE A 1 287 ? -18.380 10.391 20.427 1.00 85.81 287 ILE A N 1
ATOM 2252 C CA . ILE A 1 287 ? -18.495 10.979 19.096 1.00 85.81 287 ILE A CA 1
ATOM 2253 C C . ILE A 1 287 ? -18.148 9.939 18.051 1.00 85.81 287 ILE A C 1
ATOM 2255 O O . ILE A 1 287 ? -17.096 9.303 18.120 1.00 85.81 287 ILE A O 1
ATOM 2259 N N . VAL A 1 288 ? -19.028 9.796 17.066 1.00 85.38 288 VAL A N 1
ATOM 2260 C CA . VAL A 1 288 ? -18.811 8.913 15.924 1.00 85.38 288 VAL A CA 1
ATOM 2261 C C . VAL A 1 288 ? -18.558 9.750 14.678 1.00 85.38 288 VAL A C 1
ATOM 2263 O O . VAL A 1 288 ? -19.425 10.504 14.238 1.00 85.38 288 VAL A O 1
ATOM 2266 N N . ILE A 1 289 ? -17.374 9.592 14.089 1.00 84.12 289 ILE A N 1
ATOM 2267 C CA . ILE A 1 289 ? -17.029 10.159 12.786 1.00 84.12 289 ILE A CA 1
ATOM 2268 C C . ILE A 1 289 ? -17.245 9.076 11.728 1.00 84.12 289 ILE A C 1
ATOM 2270 O O . ILE A 1 289 ? -16.524 8.075 11.684 1.00 84.12 289 ILE A O 1
ATOM 2274 N N . LYS A 1 290 ? -18.243 9.272 10.866 1.00 78.56 290 LYS A N 1
ATOM 2275 C CA . LYS A 1 290 ? -18.507 8.390 9.731 1.00 78.56 290 LYS A CA 1
ATOM 2276 C C . LYS A 1 290 ? -17.671 8.820 8.532 1.00 78.56 290 LYS A C 1
ATOM 2278 O O . LYS A 1 290 ? -17.866 9.887 7.952 1.00 78.56 290 LYS A O 1
ATOM 2283 N N . GLY A 1 291 ? -16.731 7.966 8.158 1.00 70.56 291 GLY A N 1
ATOM 2284 C CA . GLY A 1 291 ? -15.990 8.060 6.912 1.00 70.56 291 GLY A CA 1
ATOM 2285 C C . GLY A 1 291 ? -16.745 7.503 5.713 1.00 70.56 291 GLY A C 1
ATOM 2286 O O . GLY A 1 291 ? -17.575 6.612 5.835 1.00 70.56 291 GLY A O 1
ATOM 2287 N N . VAL A 1 292 ? -16.376 7.994 4.532 1.00 63.81 292 VAL A N 1
ATOM 2288 C CA . VAL A 1 292 ? -17.046 7.744 3.237 1.00 63.81 292 VAL A CA 1
ATOM 2289 C C . VAL A 1 292 ? -16.877 6.302 2.715 1.00 63.81 292 VAL A C 1
ATOM 2291 O O . VAL A 1 292 ? -17.484 5.927 1.721 1.00 63.81 292 VAL A O 1
ATOM 2294 N N . TRP A 1 293 ? -16.043 5.480 3.363 1.00 61.75 293 TRP A N 1
ATOM 2295 C CA . TRP A 1 293 ? -15.705 4.114 2.921 1.00 61.75 293 TRP A CA 1
ATOM 2296 C C . TRP A 1 293 ? -16.531 3.004 3.564 1.00 61.75 293 TRP A C 1
ATOM 2298 O O . TRP A 1 293 ? -16.273 1.830 3.314 1.00 61.75 293 TRP A O 1
ATOM 2308 N N . VAL A 1 294 ? -17.480 3.355 4.422 1.00 63.12 294 VAL A N 1
ATOM 2309 C CA . VAL A 1 294 ? -18.263 2.368 5.161 1.00 63.12 294 VAL A CA 1
ATOM 2310 C C . VAL A 1 294 ? -19.464 1.944 4.335 1.00 63.12 294 VAL A C 1
ATOM 2312 O O . VAL A 1 294 ? -20.162 2.771 3.747 1.00 63.12 294 VAL A O 1
ATOM 2315 N N . GLU A 1 295 ? -19.716 0.641 4.292 1.00 62.19 295 GLU A N 1
ATOM 2316 C CA . GLU A 1 295 ? -20.891 0.113 3.615 1.00 62.19 295 GLU A CA 1
ATOM 2317 C C . GLU A 1 295 ? -22.178 0.576 4.309 1.00 62.19 295 GLU A C 1
ATOM 2319 O O . GLU A 1 295 ? -22.260 0.664 5.536 1.00 62.19 295 GLU A O 1
ATOM 2324 N N . LYS A 1 296 ? -23.243 0.800 3.529 1.00 65.12 296 LYS A N 1
ATOM 2325 C CA . LYS A 1 296 ? -24.554 1.223 4.058 1.00 65.12 296 LYS A CA 1
ATOM 2326 C C . LYS A 1 296 ? -25.082 0.312 5.175 1.00 65.12 296 LYS A C 1
ATOM 2328 O O . LYS A 1 296 ? -25.740 0.794 6.092 1.00 65.12 296 LYS A O 1
ATOM 2333 N N . ALA A 1 297 ? -24.787 -0.988 5.121 1.00 66.19 297 ALA A N 1
ATOM 2334 C CA . ALA A 1 297 ? -25.191 -1.945 6.150 1.00 66.19 297 ALA A CA 1
ATOM 2335 C C . ALA A 1 297 ? -24.472 -1.713 7.493 1.00 66.19 297 ALA A C 1
ATOM 2337 O O . ALA A 1 297 ? -25.086 -1.799 8.557 1.00 66.19 297 ALA A O 1
ATOM 2338 N N . GLU A 1 298 ? -23.184 -1.372 7.453 1.00 66.00 298 GLU A N 1
ATOM 2339 C CA . GLU A 1 298 ? -22.409 -1.036 8.645 1.00 66.00 298 GLU A CA 1
ATOM 2340 C C . GLU A 1 298 ? -22.856 0.317 9.222 1.00 66.00 298 GLU A C 1
ATOM 2342 O O . GLU A 1 298 ? -22.989 0.446 10.441 1.00 66.00 298 GLU A O 1
ATOM 2347 N N . PHE A 1 299 ? -23.240 1.275 8.368 1.00 69.19 299 PHE A N 1
ATOM 2348 C CA . PHE A 1 299 ? -23.909 2.497 8.822 1.00 69.19 299 PHE A CA 1
ATOM 2349 C C . PHE A 1 299 ? -25.236 2.227 9.521 1.00 69.19 299 PHE A C 1
ATOM 2351 O O . PHE A 1 299 ? -25.432 2.740 10.616 1.00 69.19 299 PHE A O 1
ATOM 2358 N N . ALA A 1 300 ? -26.105 1.382 8.963 1.00 71.12 300 ALA A N 1
ATOM 2359 C CA . ALA A 1 300 ? -27.379 1.043 9.596 1.00 71.12 300 ALA A CA 1
ATOM 2360 C C . ALA A 1 300 ? -27.180 0.414 10.988 1.00 71.12 300 ALA A C 1
ATOM 2362 O O . ALA A 1 300 ? -27.920 0.712 11.929 1.00 71.12 300 ALA A O 1
ATOM 2363 N N . LYS A 1 301 ? -26.139 -0.414 11.149 1.00 72.19 301 LYS A N 1
ATOM 2364 C CA . LYS A 1 301 ? -25.763 -0.982 12.448 1.00 72.19 301 LYS A CA 1
ATOM 2365 C C . LYS A 1 301 ? -25.291 0.097 13.420 1.00 72.19 301 LYS A C 1
ATOM 2367 O O . LYS A 1 301 ? -25.760 0.111 14.556 1.00 72.19 301 LYS A O 1
ATOM 2372 N N . ILE A 1 302 ? -24.410 0.998 12.985 1.00 71.75 302 ILE A N 1
ATOM 2373 C CA . ILE A 1 302 ? -23.970 2.148 13.787 1.00 71.75 302 ILE A CA 1
ATOM 2374 C C . ILE A 1 302 ? -25.192 2.982 14.194 1.00 71.75 302 ILE A C 1
ATOM 2376 O O . ILE A 1 302 ? -25.420 3.169 15.383 1.00 71.75 302 ILE A O 1
ATOM 2380 N N . ASP A 1 303 ? -26.042 3.379 13.252 1.00 71.25 303 ASP A N 1
ATOM 2381 C CA . ASP A 1 303 ? -27.223 4.212 13.507 1.00 71.25 303 ASP A CA 1
ATOM 2382 C C . ASP A 1 303 ? -28.201 3.568 14.494 1.00 71.25 303 ASP A C 1
ATOM 2384 O O . ASP A 1 303 ? -28.708 4.237 15.394 1.00 71.25 303 ASP A O 1
ATOM 2388 N N . SER A 1 304 ? -28.389 2.246 14.422 1.00 69.31 304 SER A N 1
ATOM 2389 C CA . SER A 1 304 ? -29.234 1.516 15.376 1.00 69.31 304 SER A CA 1
ATOM 2390 C C . SER A 1 304 ? -28.730 1.572 16.830 1.00 69.31 304 SER A C 1
ATOM 2392 O O . SER A 1 304 ? -29.535 1.463 17.763 1.00 69.31 304 SER A O 1
ATOM 2394 N N . LEU A 1 305 ? -27.418 1.767 17.018 1.00 67.31 305 LEU A N 1
ATOM 2395 C CA . LEU A 1 305 ? -26.716 1.800 18.307 1.00 67.31 305 LEU A CA 1
ATOM 2396 C C . LEU A 1 305 ? -26.455 3.232 18.810 1.00 67.31 305 LEU A C 1
ATOM 2398 O O . LEU A 1 305 ? -26.164 3.427 19.991 1.00 67.31 305 LEU A O 1
ATOM 2402 N N . VAL A 1 306 ? -26.579 4.244 17.945 1.00 64.94 306 VAL A N 1
ATOM 2403 C CA . VAL A 1 306 ? -26.347 5.669 18.247 1.00 64.94 306 VAL A CA 1
ATOM 2404 C C . VAL A 1 306 ? -27.638 6.384 18.700 1.00 64.94 306 VAL A C 1
ATOM 2406 O O . VAL A 1 306 ? -27.787 7.586 18.534 1.00 64.94 306 VAL A O 1
ATOM 2409 N N . ARG A 1 307 ? -28.604 5.712 19.339 1.00 52.81 307 ARG A N 1
ATOM 2410 C CA . ARG A 1 307 ? -29.878 6.384 19.693 1.00 52.81 307 ARG A CA 1
ATOM 2411 C C . ARG A 1 307 ? -29.709 7.672 20.532 1.00 52.81 307 ARG A C 1
ATOM 2413 O O . ARG A 1 307 ? -30.619 8.496 20.501 1.00 52.81 307 ARG A O 1
ATOM 2420 N N . HIS A 1 308 ? -28.576 7.876 21.225 1.00 48.56 308 HIS A N 1
ATOM 2421 C CA . HIS A 1 308 ? -28.272 9.048 22.072 1.00 48.56 308 HIS A CA 1
ATOM 2422 C C . HIS A 1 308 ? -26.833 9.616 21.900 1.00 48.56 308 HIS A C 1
ATOM 2424 O O . HIS A 1 308 ? -26.205 9.974 22.894 1.00 48.56 308 HIS A O 1
ATOM 2430 N N . LYS A 1 309 ? -26.236 9.626 20.693 1.00 56.81 309 LYS A N 1
ATOM 2431 C CA . LYS A 1 309 ? -24.840 10.094 20.490 1.00 56.81 309 LYS A CA 1
ATOM 2432 C C . LYS A 1 309 ? -24.680 11.007 19.261 1.00 56.81 309 LYS A C 1
ATOM 2434 O O . LYS A 1 309 ? -25.464 10.956 18.317 1.00 56.81 309 LYS A O 1
ATOM 2439 N N . VAL A 1 310 ? -23.642 11.849 19.258 1.00 55.22 310 VAL A N 1
ATOM 2440 C CA . VAL A 1 310 ? -23.361 12.780 18.150 1.00 55.22 310 VAL A CA 1
ATOM 2441 C C . VAL A 1 310 ? -22.683 12.033 16.999 1.00 55.22 310 VAL A C 1
ATOM 2443 O O . VAL A 1 310 ? -21.594 11.475 17.169 1.00 55.22 310 VAL A O 1
ATOM 2446 N N . VAL A 1 311 ? -23.317 12.036 15.824 1.00 57.22 311 VAL A N 1
ATOM 2447 C CA . VAL A 1 311 ? -22.790 11.435 14.593 1.00 57.22 311 VAL A CA 1
ATOM 2448 C C . VAL A 1 311 ? -22.455 12.533 13.602 1.00 57.22 311 VAL A C 1
ATOM 2450 O O . VAL A 1 311 ? -23.252 13.427 13.332 1.00 57.22 311 VAL A O 1
ATOM 2453 N N . PHE A 1 312 ? -21.278 12.435 13.003 1.00 55.66 312 PHE A N 1
ATOM 2454 C CA . PHE A 1 312 ? -20.917 13.262 11.861 1.00 55.66 312 PHE A CA 1
ATOM 2455 C C . PHE A 1 312 ? -20.901 12.407 10.621 1.00 55.66 312 PHE A C 1
ATOM 2457 O O . PHE A 1 312 ? -20.118 11.458 10.563 1.00 55.66 312 PHE A O 1
ATOM 2464 N N . ASP A 1 313 ? -21.718 12.769 9.637 1.00 56.53 313 ASP A N 1
ATOM 2465 C CA . ASP A 1 313 ? -21.653 12.161 8.320 1.00 56.53 313 ASP A CA 1
ATOM 2466 C C . ASP A 1 313 ? -20.817 13.026 7.373 1.00 56.53 313 ASP A C 1
ATOM 2468 O O . ASP A 1 313 ? -21.224 14.112 6.946 1.00 56.53 313 ASP A O 1
ATOM 2472 N N . HIS A 1 314 ? -19.616 12.549 7.035 1.00 52.12 314 HIS A N 1
ATOM 2473 C CA . HIS A 1 314 ? -18.762 13.245 6.074 1.00 52.12 314 HIS A CA 1
ATOM 2474 C C . HIS A 1 314 ? -19.337 13.199 4.655 1.00 52.12 314 HIS A C 1
ATOM 2476 O O . HIS A 1 314 ? -19.168 14.154 3.891 1.00 52.12 314 HIS A O 1
ATOM 2482 N N . ALA A 1 315 ? -20.038 12.119 4.293 1.00 52.16 315 ALA A N 1
ATOM 2483 C CA . ALA A 1 315 ? -20.596 11.932 2.956 1.00 52.16 315 ALA A CA 1
ATOM 2484 C C . ALA A 1 315 ? -21.668 12.978 2.626 1.00 52.16 315 ALA A C 1
ATOM 2486 O O . ALA A 1 315 ? -21.760 13.373 1.464 1.00 52.16 315 ALA A O 1
ATOM 2487 N N . ASP A 1 316 ? -22.311 13.560 3.642 1.00 50.97 316 ASP A N 1
ATOM 2488 C CA . ASP A 1 316 ? -23.338 14.599 3.484 1.00 50.97 316 ASP A CA 1
ATOM 2489 C C . ASP A 1 316 ? -22.941 15.972 4.056 1.00 50.97 316 ASP A C 1
ATOM 2491 O O . ASP A 1 316 ? -23.665 16.941 3.861 1.00 50.97 316 ASP A O 1
ATOM 2495 N N . GLN A 1 317 ? -21.780 16.099 4.723 1.00 47.72 317 GLN A N 1
ATOM 2496 C CA . GLN A 1 317 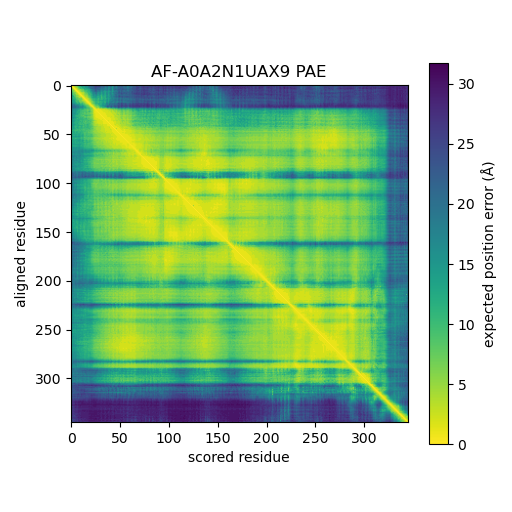? -21.433 17.289 5.534 1.00 47.72 317 GLN A CA 1
ATOM 2497 C C . GLN A 1 317 ? -22.533 17.672 6.540 1.00 47.72 317 GLN A C 1
ATOM 2499 O O . GLN A 1 317 ? -22.615 18.812 6.995 1.00 47.72 317 GLN A O 1
ATOM 2504 N N . GLN A 1 318 ? -23.376 16.710 6.911 1.00 46.22 318 GLN A N 1
ATOM 2505 C CA . GLN A 1 318 ? -24.429 16.917 7.882 1.00 46.22 318 GLN A CA 1
ATOM 2506 C C . GLN A 1 318 ? -23.948 16.436 9.244 1.00 46.22 318 GLN A C 1
ATOM 2508 O O . GLN A 1 318 ? -23.526 15.294 9.444 1.00 46.22 318 GLN A O 1
ATOM 2513 N N . LEU A 1 319 ? -24.026 17.351 10.203 1.00 45.28 319 LEU A N 1
ATOM 2514 C CA . LEU A 1 319 ? -24.024 17.013 11.611 1.00 45.28 319 LEU A CA 1
ATOM 2515 C C . LEU A 1 319 ? -25.355 16.307 11.910 1.00 45.28 319 LEU A C 1
ATOM 2517 O O . LEU A 1 319 ? -26.397 16.954 12.001 1.00 45.28 319 LEU A O 1
ATOM 2521 N N . LEU A 1 320 ? -25.324 14.985 12.058 1.00 47.50 320 LEU A N 1
ATOM 2522 C CA . LEU A 1 320 ? -26.466 14.196 12.509 1.00 47.50 320 LEU A CA 1
ATOM 2523 C C . LEU A 1 320 ? -26.344 14.008 14.025 1.00 47.50 320 LEU A C 1
ATOM 2525 O O . LEU A 1 320 ? -25.814 13.019 14.529 1.00 47.50 320 LEU A O 1
ATOM 2529 N N . ILE A 1 321 ? -26.813 14.992 14.789 1.00 44.66 321 ILE A N 1
ATOM 2530 C CA . ILE A 1 321 ? -26.955 14.819 16.239 1.00 44.66 321 ILE A CA 1
ATOM 2531 C C . ILE A 1 321 ? -28.149 13.901 16.484 1.00 44.66 321 ILE A C 1
ATOM 2533 O O . ILE A 1 321 ? -29.295 14.313 16.312 1.00 44.66 321 ILE A O 1
ATOM 2537 N N . TYR A 1 322 ? -27.893 12.673 16.927 1.00 41.47 322 TYR A N 1
ATOM 2538 C CA . TYR A 1 322 ? -28.933 11.813 17.473 1.00 41.47 322 TYR A CA 1
ATOM 2539 C C . TYR A 1 322 ? -28.968 12.015 18.988 1.00 41.47 322 TYR A C 1
ATOM 2541 O O . TYR A 1 322 ? -28.160 11.459 19.724 1.00 41.47 322 TYR A O 1
ATOM 2549 N N . GLY A 1 323 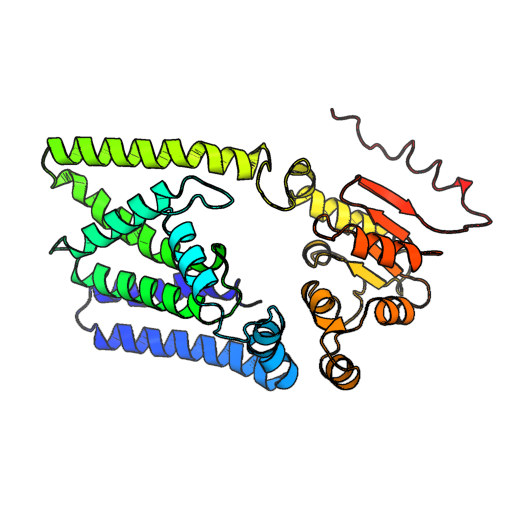? -29.886 12.849 19.471 1.00 29.84 323 GLY A N 1
ATOM 2550 C CA . GLY A 1 323 ? -30.068 13.058 20.904 1.00 29.84 323 GLY A CA 1
ATOM 2551 C C . GLY A 1 323 ? -31.415 13.684 21.229 1.00 29.84 323 GLY A C 1
ATOM 2552 O O . GLY A 1 323 ? -31.753 14.743 20.704 1.00 29.84 323 GLY A O 1
ATOM 2553 N N . SER A 1 324 ? -32.162 13.042 22.129 1.00 29.84 324 SER A N 1
ATOM 2554 C CA . SER A 1 324 ? -33.158 13.730 22.948 1.00 29.84 324 SER A CA 1
ATOM 2555 C C . SER A 1 324 ? -32.397 14.662 23.893 1.00 29.84 324 SER A C 1
ATOM 2557 O O . SER A 1 324 ? -31.934 14.250 24.953 1.00 29.84 324 SER A O 1
ATOM 2559 N N . PHE A 1 325 ? -32.191 15.907 23.472 1.00 32.81 325 PHE A N 1
ATOM 2560 C CA . PHE A 1 325 ? -31.930 16.997 24.402 1.00 32.81 325 PHE A CA 1
ATOM 2561 C C . PHE A 1 325 ? -33.292 17.590 24.738 1.00 32.81 325 PHE A C 1
ATOM 2563 O O . PHE A 1 325 ? -33.731 18.533 24.081 1.00 32.81 325 PHE A O 1
ATOM 2570 N N . GLU A 1 326 ? -33.977 17.014 25.726 1.00 31.98 326 GLU A N 1
ATOM 2571 C CA . GLU A 1 326 ? -35.307 17.467 26.162 1.00 31.98 326 GLU A CA 1
ATOM 2572 C C . GLU A 1 326 ? -35.338 18.948 26.588 1.00 31.98 326 GLU A C 1
ATOM 2574 O O . GLU A 1 326 ? -36.421 19.510 26.670 1.00 31.98 326 GLU A O 1
ATOM 2579 N N . ASN A 1 327 ? -34.184 19.619 26.748 1.00 32.59 327 ASN A N 1
ATOM 2580 C CA . ASN A 1 327 ? -34.120 21.054 27.055 1.00 32.59 327 ASN A CA 1
ATOM 2581 C C . ASN A 1 327 ? -33.213 21.929 26.157 1.00 32.59 327 ASN A C 1
ATOM 2583 O O . ASN A 1 327 ? -33.318 23.146 26.253 1.00 32.59 327 ASN A O 1
ATOM 2587 N N . ASP A 1 328 ? -32.406 21.380 25.234 1.00 34.22 328 ASP A N 1
ATOM 2588 C CA . ASP A 1 328 ? -31.445 22.182 24.430 1.00 34.22 328 ASP A CA 1
ATOM 2589 C C . ASP A 1 328 ? -31.642 22.091 22.904 1.00 34.22 328 ASP A C 1
ATOM 2591 O O . ASP A 1 328 ? -30.881 22.668 22.120 1.00 34.22 328 ASP A O 1
ATOM 2595 N N . ALA A 1 329 ? -32.709 21.429 22.443 1.00 31.17 329 ALA A N 1
ATOM 2596 C CA . ALA A 1 329 ? -33.018 21.291 21.015 1.00 31.17 329 ALA A CA 1
ATOM 2597 C C . ALA A 1 329 ? -33.231 22.636 20.275 1.00 31.17 329 ALA A C 1
ATOM 2599 O O . ALA A 1 329 ? -33.170 22.678 19.043 1.00 31.17 329 ALA A O 1
ATOM 2600 N N . GLN A 1 330 ? -33.425 23.752 20.990 1.00 31.56 330 GLN A N 1
ATOM 2601 C CA . GLN A 1 330 ? -33.491 25.089 20.385 1.00 31.56 330 GLN A CA 1
ATOM 2602 C C . GLN A 1 330 ? -32.118 25.699 20.051 1.00 31.56 330 GLN A C 1
ATOM 2604 O O . GLN A 1 330 ? -32.053 26.576 19.188 1.00 31.56 330 GLN A O 1
ATOM 2609 N N . ILE A 1 331 ? -31.017 25.227 20.648 1.00 36.12 331 ILE A N 1
ATOM 2610 C CA . ILE A 1 331 ? -29.689 25.839 20.457 1.00 36.12 331 ILE A CA 1
ATOM 2611 C C . ILE A 1 331 ? -29.016 25.349 19.162 1.00 36.12 331 ILE A C 1
ATOM 2613 O O . ILE A 1 331 ? -28.355 26.128 18.477 1.00 36.12 331 ILE A O 1
ATOM 2617 N N . LEU A 1 332 ? -29.253 24.108 18.724 1.00 36.97 332 LEU A N 1
ATOM 2618 C CA . LEU A 1 332 ? -28.547 23.541 17.559 1.00 36.97 332 LEU A CA 1
ATOM 2619 C C . LEU A 1 332 ? -29.260 23.706 16.209 1.00 36.97 332 LEU A C 1
ATOM 2621 O O . LEU A 1 332 ? -28.600 23.633 15.175 1.00 36.97 332 LEU A O 1
ATOM 2625 N N . ARG A 1 333 ? -30.560 24.041 16.187 1.00 33.06 333 ARG A N 1
ATOM 2626 C CA . ARG A 1 333 ? -31.196 24.577 14.964 1.00 33.06 333 ARG A CA 1
ATOM 2627 C C . ARG A 1 333 ? -30.910 26.065 14.745 1.00 33.06 333 ARG A C 1
ATOM 2629 O O . ARG A 1 333 ? -30.958 26.505 13.603 1.00 33.06 333 ARG A O 1
ATOM 2636 N N . ARG A 1 334 ? -30.575 26.827 15.796 1.00 31.64 334 ARG A N 1
ATOM 2637 C CA . ARG A 1 334 ? -30.162 28.238 15.676 1.00 31.64 334 ARG A CA 1
ATOM 2638 C C . ARG A 1 334 ? -28.654 28.425 15.462 1.00 31.64 334 ARG A C 1
ATOM 2640 O O . ARG A 1 334 ? -28.271 29.389 14.821 1.00 31.64 334 ARG A O 1
ATOM 2647 N N . GLY A 1 335 ? -27.804 27.489 15.895 1.00 30.75 335 GLY A N 1
ATOM 2648 C CA . GLY A 1 335 ? -26.341 27.604 15.759 1.00 30.75 335 GLY A CA 1
ATOM 2649 C C . GLY A 1 335 ? -25.729 27.200 14.407 1.00 30.75 335 GLY A C 1
ATOM 2650 O O . GLY A 1 335 ? -24.547 27.451 14.190 1.00 30.75 335 GLY A O 1
ATOM 2651 N N . ILE A 1 336 ? -26.491 26.577 13.500 1.00 40.78 336 ILE A N 1
ATOM 2652 C CA . ILE A 1 336 ? -26.004 26.184 12.156 1.00 40.78 336 ILE A CA 1
ATOM 2653 C C . ILE A 1 336 ? -26.570 27.108 11.062 1.00 40.78 336 ILE A C 1
ATOM 2655 O O . ILE A 1 336 ? -26.061 27.124 9.948 1.00 40.78 336 ILE A O 1
ATOM 2659 N N . GLY A 1 337 ? -27.576 27.929 11.390 1.00 30.05 337 GLY A N 1
ATOM 2660 C CA . GLY A 1 337 ? -28.091 28.971 10.495 1.00 30.05 337 GLY A CA 1
ATOM 2661 C C . GLY A 1 337 ? -27.198 30.213 10.395 1.00 30.05 337 GLY A C 1
ATOM 2662 O O . GLY A 1 337 ? -27.351 30.972 9.449 1.00 30.05 337 GLY A O 1
ATOM 2663 N N . GLU A 1 338 ? -26.271 30.409 11.340 1.00 31.77 338 GLU A N 1
ATOM 2664 C CA . GLU A 1 338 ? -25.424 31.614 11.437 1.00 31.77 338 GLU A CA 1
ATOM 2665 C C . GLU A 1 338 ? -24.013 31.323 11.984 1.00 31.77 338 GLU A C 1
ATOM 2667 O O . GLU A 1 338 ? -23.319 32.214 12.469 1.00 31.77 338 GLU A O 1
ATOM 2672 N N . CYS A 1 339 ? -23.521 30.081 11.896 1.00 31.89 339 CYS A N 1
ATOM 2673 C CA . CYS A 1 339 ? -22.080 29.981 11.687 1.00 31.89 339 CYS A CA 1
ATOM 2674 C C . CYS A 1 339 ? -21.881 30.458 10.257 1.00 31.89 339 CYS A C 1
ATOM 2676 O O . CYS A 1 339 ? -22.426 29.810 9.366 1.00 31.89 339 CYS A O 1
ATOM 2678 N N . ASP A 1 340 ? -21.155 31.560 10.061 1.00 32.50 340 ASP A N 1
ATOM 2679 C CA . ASP A 1 340 ? -20.604 31.988 8.775 1.00 32.50 340 ASP A CA 1
ATOM 2680 C C . ASP A 1 340 ? -19.887 30.796 8.115 1.00 32.50 340 ASP A C 1
ATOM 2682 O O . ASP A 1 340 ? -18.677 30.598 8.226 1.00 32.50 340 ASP A O 1
ATOM 2686 N N . LEU A 1 341 ? -20.664 29.931 7.473 1.00 32.25 341 LEU A N 1
ATOM 2687 C CA . LEU A 1 341 ? -20.264 29.088 6.379 1.00 32.25 341 LEU A CA 1
ATOM 2688 C C . LEU A 1 341 ? -20.394 30.045 5.216 1.00 32.25 341 LEU A C 1
ATOM 2690 O O . LEU A 1 341 ? -21.513 30.284 4.758 1.00 32.25 341 LEU A O 1
ATOM 2694 N N . PRO A 1 342 ? -19.301 30.703 4.810 1.00 26.61 342 PRO A N 1
ATOM 2695 C CA . PRO A 1 342 ? -19.431 31.680 3.764 1.00 26.61 342 PRO A CA 1
ATOM 2696 C C . PRO A 1 342 ? -19.974 30.946 2.535 1.00 26.61 342 PRO A C 1
ATOM 2698 O O . PRO A 1 342 ? -19.498 29.863 2.182 1.00 26.61 342 PRO A O 1
ATOM 2701 N N . HIS A 1 343 ? -21.058 31.489 1.982 1.00 29.70 343 HIS A N 1
ATOM 2702 C CA . HIS A 1 343 ? -21.699 30.986 0.781 1.00 29.70 343 HIS A CA 1
ATOM 2703 C C . HIS A 1 343 ? -20.663 30.986 -0.346 1.00 29.70 343 HIS A C 1
ATOM 2705 O O . HIS A 1 343 ? -20.412 32.019 -0.960 1.00 29.70 343 HIS A O 1
ATOM 2711 N N . TRP A 1 344 ? -20.045 29.838 -0.602 1.00 30.81 344 TRP A N 1
ATOM 2712 C CA . TRP A 1 344 ? -19.171 29.642 -1.750 1.00 30.81 344 TRP A CA 1
ATOM 2713 C C . TRP A 1 344 ? -19.719 28.461 -2.537 1.00 30.81 344 TRP A C 1
ATOM 2715 O O . TRP A 1 344 ? -19.712 27.328 -2.055 1.00 30.81 344 TRP A O 1
ATOM 2725 N N . GLN A 1 345 ? -20.295 28.809 -3.690 1.00 29.22 345 GLN A N 1
ATOM 2726 C CA . GLN A 1 345 ? -20.704 27.898 -4.757 1.00 29.22 345 GLN A CA 1
ATOM 2727 C C . GLN A 1 345 ? -19.530 27.075 -5.280 1.00 29.22 345 GLN A C 1
ATOM 2729 O O . GLN A 1 345 ? -18.393 27.607 -5.274 1.00 29.22 345 GLN A O 1
#

Sequence (345 aa):
MAICIVPIAGTILWSPIVNISTQNRKRACLEFLIVFGFACFIIFGFFYNMDPDRFLFSNFEYHALRGDSGLIGNWRQKLDTVFRALGIYGSERDMGIQSWIIFFAALGSILLKKSRDHSLPIFGIGIAIAIAHLLPSPTYEQYFVMLFAMLIPLASVFLSSEATLKPATRILVTVILIVYYVSGLSTVTRATLTGNGITGLSGHLEKWRIQGIIRMTKMASKLASGDNAMVYSTWSGYLVGLDKKIIPGTENHFAQFIAPKLSEKERNRLNIPVISEIFARANNNLIVIKGVWVEKAEFAKIDSLVRHKVVFDHADQQLLIYGSFENDAQILRRGIGECDLPHWQ

Secondary structure (DSSP, 8-state):
-TTSSHHHHHHHHHHHHHGGGSS-HHHHHHHHHHHHHHHHHHHHHHHHHH-HHHHHIIIIIHHHHHSTTTTT--HHHHHHHHHHHTTSSPPSS--THHHHHHHHHHHHHHHSTTTHHHHHHHHHHHHHHHHHHTSSSS--GGGGHHHHHHHHHHHHHHHHGGGGS-HHHHHHHHHHHHHHHHHHHHHHHIIIII-TTSTTTTTTHHHHSHHHHHHHHHHHHHH--STT-EEEESSGGGGTT--SEEPTT-S-THHHHHGGGS-HHHHHHHT---HHHHHHHTTT-EEEEE-TTS-HHHHHHHHHH-TTSEEEETTTTEEEE----TTTHHHHHHSSSSS------

Solvent-accessible surface area (backbone atoms only — not comparable to full-atom values): 18950 Å² total; per-residue (Å²): 128,83,80,74,60,52,66,61,45,53,62,64,52,41,57,37,61,65,44,53,80,46,101,46,52,70,55,28,53,49,51,44,51,50,54,51,48,49,53,48,45,52,54,55,46,49,48,33,74,74,38,49,66,55,39,48,33,70,74,45,50,50,37,24,66,70,36,97,46,33,42,65,42,54,64,67,59,45,51,51,31,50,33,24,54,46,26,77,36,82,36,86,70,48,74,23,59,49,42,43,53,36,51,52,31,22,50,45,16,40,71,37,79,93,41,20,85,66,34,47,61,45,49,51,50,20,51,52,50,43,54,56,50,59,41,48,16,78,53,60,54,76,62,44,54,61,26,50,67,42,28,48,62,30,20,49,55,33,58,70,46,43,89,78,48,54,71,72,55,42,54,52,51,51,52,52,50,50,52,43,53,58,61,42,48,60,44,48,43,24,75,74,75,51,15,54,72,39,87,73,22,55,89,37,45,71,61,71,35,71,67,36,43,52,50,49,18,53,49,54,42,66,68,45,70,58,99,74,25,27,38,45,40,66,34,42,73,55,58,62,84,41,87,58,48,62,48,87,51,43,71,48,39,68,45,58,79,47,33,84,80,44,55,70,69,54,25,62,76,61,42,34,55,47,74,70,54,54,60,60,74,32,76,72,36,40,38,39,42,42,43,67,80,62,54,70,68,60,49,52,54,50,58,71,71,35,71,62,27,43,34,36,36,61,82,73,75,41,79,46,69,32,59,88,47,92,84,52,66,72,55,65,70,57,55,66,77,68,50,86,68,74,92,73,132

pLDDT: mean 76.69, std 18.37, range [26.61, 95.06]

Foldseek 3Di:
DVPPPVVVLVVVLVVLLVCLPPDCVVVSVVVNCCVVVVSCCCVLVVVCVVAVLLSCCVPAVLLQLVDPQGFQGDVVLLVVLVCCLCQVDPHLQFNNLLSVLLQVLLVLLCVPPVRVSSSVVLLVVLVVQSVVQSRGPPRHSVSSVSSSVSSNVSSVSSLVCLVVDDPVVNVVNVVSVVVNVVRCVSNCCCQPPAVPSPQQRHVPVVCPPPVNLLVLLVVLLVVLPDQLAEEAELDLSSVPPHPHHYQPQRNDNSLQVCVVVDDPVSCVSNVRDHPVVSLVVSVLRYEYEYGSNDDPVVVVVNVVSVQAYWYQDSVVRDGPGNHPPVPCPVPVVVVVVPPCPPDDD

Radius of gyration: 25.11 Å; Cα contacts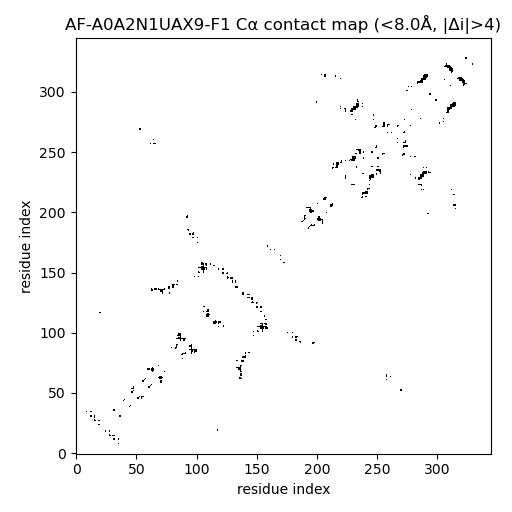 (8 Å, |Δi|>4): 395; chains: 1; bounding box: 71×51×65 Å

Nearest PDB structures (foldseek):
  5x87-assembly1_D  TM=1.786E-01  e=8.012E+00  Klebsiella pneumoniae

Mean predicted aligned error: 10.89 Å